Protein AF-A0A949HCM9-F1 (afdb_monomer)

Foldseek 3Di:
DDDDDDDDPPDDPVPDDPVRVVVVVVVVVVVVVVVVVVVVVVVVVVVVVVVVVVVVVVVVVVVVVVVVVVVVVVVVVVVVVPDDDDDDDDDDDDDDDDDDDDDDDDDDDDDDDDPPPPPPQDDVPDDDDPPDDHDDPDDDDFDDPDDDRDWQDDDDPDDDDDSDWFDDPDPPDDSDWFDFPDPDDPPRDRDWFDDPDPPDDRDWFDDPDPDDDDDRDDFDDDDPPDDRDWFDDDDPDDDDDSDWFDDPDDVDDSDWFDFPDPDDDTDSDWFDFPDPQDDDSDDDDDDDDDPDDDDADPPPDDPPQPSDDAQDKDWGWAADDPDDDDRTWIKIWHQHNVRDIDIDIHTHDDD

Structure (mmCIF, N/CA/C/O backbone):
data_AF-A0A949HCM9-F1
#
_entry.id   AF-A0A949HCM9-F1
#
loop_
_atom_site.group_PDB
_atom_site.id
_atom_site.type_symbol
_atom_site.label_atom_id
_atom_site.label_alt_id
_atom_site.label_comp_id
_atom_site.label_asym_id
_atom_site.label_entity_id
_atom_site.label_seq_id
_atom_site.pdbx_PDB_ins_code
_atom_site.Cartn_x
_atom_site.Cartn_y
_atom_site.Cartn_z
_atom_site.occupancy
_atom_site.B_iso_or_equiv
_atom_site.auth_seq_id
_atom_site.auth_comp_id
_atom_site.auth_asym_id
_atom_site.auth_atom_id
_atom_site.pdbx_PDB_model_num
ATOM 1 N N . MET A 1 1 ? 30.591 6.910 -74.075 1.00 36.47 1 MET A N 1
ATOM 2 C CA . MET A 1 1 ? 30.003 5.763 -74.793 1.00 36.47 1 MET A CA 1
ATOM 3 C C . MET A 1 1 ? 28.500 6.018 -74.871 1.00 36.47 1 MET A C 1
ATOM 5 O O . MET A 1 1 ? 27.778 5.535 -74.021 1.00 36.47 1 MET A O 1
ATOM 9 N N . THR A 1 2 ? 28.006 7.034 -75.590 1.00 43.59 2 THR A N 1
ATOM 10 C CA . THR A 1 2 ? 27.807 7.106 -77.058 1.00 43.59 2 THR A CA 1
ATOM 11 C C . THR A 1 2 ? 27.108 5.878 -77.643 1.00 43.59 2 THR A C 1
ATOM 13 O O . THR A 1 2 ? 27.757 5.052 -78.270 1.00 43.59 2 THR A O 1
ATOM 16 N N . ALA A 1 3 ? 25.789 5.787 -77.448 1.00 42.50 3 ALA A N 1
ATOM 17 C CA . ALA A 1 3 ? 24.849 5.144 -78.369 1.00 42.50 3 ALA A CA 1
ATOM 18 C C . ALA A 1 3 ? 23.406 5.568 -78.026 1.00 42.50 3 ALA A C 1
ATOM 20 O O . ALA A 1 3 ? 23.076 5.686 -76.851 1.00 42.50 3 ALA A O 1
ATOM 21 N N . ALA A 1 4 ? 22.581 5.751 -79.062 1.00 39.84 4 ALA A N 1
ATOM 22 C CA . ALA A 1 4 ? 21.140 6.044 -79.050 1.00 39.84 4 ALA A CA 1
ATOM 23 C C . ALA A 1 4 ? 20.693 7.505 -78.818 1.00 39.84 4 ALA A C 1
ATOM 25 O O . ALA A 1 4 ? 19.922 7.803 -77.916 1.00 39.84 4 ALA A O 1
ATOM 26 N N . PHE A 1 5 ? 21.101 8.408 -79.714 1.00 42.34 5 PHE A N 1
ATOM 27 C CA . PHE A 1 5 ? 20.282 9.567 -80.104 1.00 42.34 5 PHE A CA 1
ATOM 28 C C . PHE A 1 5 ? 20.424 9.776 -81.616 1.00 42.34 5 PHE A C 1
ATOM 30 O O . PHE A 1 5 ? 21.149 10.649 -82.081 1.00 42.34 5 PHE A O 1
ATOM 37 N N . THR A 1 6 ? 19.774 8.913 -82.393 1.00 47.22 6 THR A N 1
ATOM 38 C CA . THR A 1 6 ? 19.581 9.107 -83.835 1.00 47.22 6 THR A CA 1
ATOM 39 C C . THR A 1 6 ? 18.238 8.516 -84.235 1.00 47.22 6 THR A C 1
ATOM 41 O O . THR A 1 6 ? 18.182 7.389 -84.711 1.00 47.22 6 THR A O 1
ATOM 44 N N . GLU A 1 7 ? 17.170 9.289 -84.062 1.00 42.47 7 GLU A N 1
ATOM 45 C CA . GLU A 1 7 ? 16.035 9.250 -84.985 1.00 42.47 7 GLU A CA 1
ATOM 46 C C . GLU A 1 7 ? 15.587 10.687 -85.302 1.00 42.47 7 GLU A C 1
ATOM 48 O O . GLU A 1 7 ? 15.642 11.558 -84.428 1.00 42.47 7 GLU A O 1
ATOM 53 N N . PRO A 1 8 ? 15.228 10.978 -86.565 1.00 43.56 8 PRO A N 1
ATOM 54 C CA . PRO A 1 8 ? 15.017 12.336 -87.035 1.00 43.56 8 PRO A CA 1
ATOM 55 C C . PRO A 1 8 ? 13.598 12.813 -86.707 1.00 43.56 8 PRO A C 1
ATOM 57 O O . PRO A 1 8 ? 12.618 12.282 -87.228 1.00 43.56 8 PRO A O 1
ATOM 60 N N . CYS A 1 9 ? 13.476 13.893 -85.932 1.00 42.62 9 CYS A N 1
ATOM 61 C CA . CYS A 1 9 ? 12.254 14.698 -85.886 1.00 42.62 9 CYS A CA 1
ATOM 62 C C . CYS A 1 9 ? 12.024 15.350 -87.262 1.00 42.62 9 CYS A C 1
ATOM 64 O O . CYS A 1 9 ? 12.422 16.485 -87.501 1.00 42.62 9 CYS A O 1
ATOM 66 N N . SER A 1 10 ? 11.415 14.614 -88.190 1.00 49.22 10 SER A N 1
ATOM 67 C CA . SER A 1 10 ? 10.989 15.110 -89.508 1.00 49.22 10 SER A CA 1
ATOM 68 C C . SER A 1 10 ? 9.551 14.687 -89.844 1.00 49.22 10 SER A C 1
ATOM 70 O O . SER A 1 10 ? 9.198 14.482 -90.999 1.00 49.22 10 SER A O 1
ATOM 72 N N . GLY A 1 11 ? 8.700 14.586 -88.818 1.00 45.59 11 GLY A N 1
ATOM 73 C CA . GLY A 1 11 ? 7.244 14.493 -88.944 1.00 45.59 11 GLY A CA 1
ATOM 74 C C . GLY A 1 11 ? 6.598 15.771 -88.413 1.00 45.59 11 GLY A C 1
ATOM 75 O O . GLY A 1 11 ? 6.816 16.148 -87.267 1.00 45.59 11 GLY A O 1
ATOM 76 N N . SER A 1 12 ? 5.854 16.465 -89.271 1.00 46.69 12 SER A N 1
ATOM 77 C CA . SER A 1 12 ? 5.237 17.772 -89.026 1.00 46.69 12 SER A CA 1
ATOM 78 C C . SER A 1 12 ? 4.450 17.857 -87.705 1.00 46.69 12 SER A C 1
ATOM 80 O O . SER A 1 12 ? 3.451 17.163 -87.522 1.00 46.69 12 SER A O 1
ATOM 82 N N . ILE A 1 13 ? 4.839 18.792 -86.828 1.00 51.88 13 ILE A N 1
ATOM 83 C CA . ILE A 1 13 ? 4.109 19.169 -85.597 1.00 51.88 13 ILE A CA 1
ATOM 84 C C . ILE A 1 13 ? 2.680 19.670 -85.918 1.00 51.88 13 ILE A C 1
ATOM 86 O O . ILE A 1 13 ? 1.816 19.696 -85.048 1.00 51.88 13 ILE A O 1
ATOM 90 N N . ALA A 1 14 ? 2.387 20.007 -87.180 1.00 52.25 14 ALA A N 1
ATOM 91 C CA . ALA A 1 14 ? 1.110 20.580 -87.599 1.00 52.25 14 ALA A CA 1
ATOM 92 C C . ALA A 1 14 ? -0.074 19.587 -87.672 1.00 52.25 14 ALA A C 1
ATOM 94 O O . ALA A 1 14 ? -1.187 20.022 -87.950 1.00 52.25 14 ALA A O 1
ATOM 95 N N . ALA A 1 15 ? 0.129 18.282 -87.436 1.00 53.38 15 ALA A N 1
ATOM 96 C CA . ALA A 1 15 ? -0.929 17.262 -87.538 1.00 53.38 15 ALA A CA 1
ATOM 97 C C . ALA A 1 15 ? -1.230 16.501 -86.229 1.00 53.38 15 ALA A C 1
ATOM 99 O O . ALA A 1 15 ? -2.063 15.594 -86.226 1.00 53.38 15 ALA A O 1
ATOM 100 N N . MET A 1 16 ? -0.573 16.837 -85.113 1.00 59.34 16 MET A N 1
ATOM 101 C CA . MET A 1 16 ? -0.815 16.170 -83.829 1.00 59.34 16 MET A CA 1
ATOM 102 C C . MET A 1 16 ? -1.965 16.838 -83.072 1.00 59.34 16 MET A C 1
ATOM 104 O O . MET A 1 16 ? -2.004 18.060 -82.938 1.00 59.34 16 MET A O 1
ATOM 108 N N . SER A 1 17 ? -2.902 16.041 -82.549 1.00 73.00 17 SER A N 1
ATOM 109 C CA . SER A 1 17 ? -3.936 16.557 -81.650 1.00 73.00 17 SER A CA 1
ATOM 110 C C . SER A 1 17 ? -3.297 17.100 -80.367 1.00 73.00 17 SER A C 1
ATOM 112 O O . SER A 1 17 ? -2.261 16.606 -79.914 1.00 73.00 17 SER A O 1
ATOM 114 N N . VAL A 1 18 ? -3.925 18.111 -79.760 1.00 72.44 18 VAL A N 1
ATOM 115 C CA . VAL A 1 18 ? -3.470 18.710 -78.489 1.00 72.44 18 VAL A CA 1
ATOM 116 C C . VAL A 1 18 ? -3.258 17.636 -77.411 1.00 72.44 18 VAL A C 1
ATOM 118 O O . VAL A 1 18 ? -2.295 17.706 -76.652 1.00 72.44 18 VAL A O 1
ATOM 121 N N . GLU A 1 19 ? -4.086 16.591 -77.419 1.00 72.44 19 GLU A N 1
ATOM 122 C CA . GLU A 1 19 ? -3.984 15.444 -76.512 1.00 72.44 19 GLU A CA 1
ATOM 123 C C . GLU A 1 19 ? -2.691 14.630 -76.717 1.00 72.44 19 GLU A C 1
ATOM 125 O O . GLU A 1 19 ? -2.021 14.258 -75.755 1.00 72.44 19 GLU A O 1
ATOM 130 N N . ALA A 1 20 ? -2.280 14.399 -77.970 1.00 71.88 20 ALA A N 1
ATOM 131 C CA . ALA A 1 20 ? -1.052 13.665 -78.285 1.00 71.88 20 ALA A CA 1
ATOM 132 C C . ALA A 1 20 ? 0.216 14.463 -77.930 1.00 71.88 20 ALA A C 1
ATOM 134 O O . ALA A 1 20 ? 1.231 13.884 -77.531 1.00 71.88 20 ALA A O 1
ATOM 135 N N . LEU A 1 21 ? 0.158 15.793 -78.049 1.00 75.69 21 LEU A N 1
ATOM 136 C CA . LEU A 1 21 ? 1.211 16.696 -77.576 1.00 75.69 21 LEU A CA 1
ATOM 137 C C . LEU A 1 21 ? 1.299 16.695 -76.045 1.00 75.69 21 LEU A C 1
ATOM 139 O O . LEU A 1 21 ? 2.397 16.627 -75.493 1.00 75.69 21 LEU A O 1
ATOM 143 N N . TRP A 1 22 ? 0.157 16.705 -75.356 1.00 78.44 22 TRP A N 1
ATOM 144 C CA . TRP A 1 22 ? 0.109 16.658 -73.897 1.00 78.44 22 TRP A CA 1
ATOM 145 C C . TRP A 1 22 ? 0.701 15.357 -73.333 1.00 78.44 22 TRP A C 1
ATOM 147 O O . TRP A 1 22 ? 1.518 15.405 -72.411 1.00 78.44 22 TRP A O 1
ATOM 157 N N . GLN A 1 23 ? 0.404 14.202 -73.939 1.00 78.00 23 GLN A N 1
ATOM 158 C CA . GLN A 1 23 ? 1.006 12.924 -73.530 1.00 78.00 23 GLN A CA 1
ATOM 159 C C . GLN A 1 23 ? 2.529 12.869 -73.739 1.00 78.00 23 GLN A C 1
ATOM 161 O O . GLN A 1 23 ? 3.252 12.315 -72.903 1.00 78.00 23 GLN A O 1
ATOM 166 N N . HIS A 1 24 ? 3.048 13.482 -74.806 1.00 77.38 24 HIS A N 1
ATOM 167 C CA . HIS A 1 24 ? 4.497 13.592 -75.010 1.00 77.38 24 HIS A CA 1
ATOM 168 C C . HIS A 1 24 ? 5.167 14.463 -73.943 1.00 77.38 24 HIS A C 1
ATOM 170 O O . HIS A 1 24 ? 6.213 14.084 -73.418 1.00 77.38 24 HIS A O 1
ATOM 176 N N . VAL A 1 25 ? 4.555 15.592 -73.569 1.00 80.12 25 VAL A N 1
ATOM 177 C CA . VAL A 1 25 ? 5.073 16.459 -72.495 1.00 80.12 25 VAL A CA 1
ATOM 178 C C . VAL A 1 25 ? 5.092 15.725 -71.154 1.00 80.12 25 VAL A C 1
ATOM 180 O O . VAL A 1 25 ? 6.076 15.817 -70.421 1.00 80.12 25 VAL A O 1
ATOM 183 N N . GLN A 1 26 ? 4.054 14.944 -70.845 1.00 80.69 26 GLN A N 1
ATOM 184 C CA . GLN A 1 26 ? 4.010 14.140 -69.620 1.00 80.69 26 GLN A CA 1
ATOM 185 C C . GLN A 1 26 ? 5.094 13.058 -69.592 1.00 80.69 26 GLN A C 1
ATOM 187 O O . GLN A 1 26 ? 5.743 12.858 -68.564 1.00 80.69 26 GLN A O 1
ATOM 192 N N . THR A 1 27 ? 5.339 12.403 -70.728 1.00 81.69 27 THR A N 1
ATOM 193 C CA . THR A 1 27 ? 6.382 11.376 -70.847 1.00 81.69 27 THR A CA 1
ATOM 194 C C . THR A 1 27 ? 7.773 11.995 -70.694 1.00 81.69 27 THR A C 1
ATOM 196 O O . THR A 1 27 ? 8.604 11.472 -69.951 1.00 81.69 27 THR A O 1
ATOM 199 N N . LEU A 1 28 ? 8.005 13.161 -71.306 1.00 82.00 28 LEU A N 1
ATOM 200 C CA . LEU A 1 28 ? 9.253 13.907 -71.157 1.00 82.00 28 LEU A CA 1
ATOM 201 C C . LEU A 1 28 ? 9.480 14.343 -69.697 1.00 82.00 28 LEU A C 1
ATOM 203 O O . LEU A 1 28 ? 10.575 14.169 -69.159 1.00 82.00 28 LEU A O 1
ATOM 207 N N . ALA A 1 29 ? 8.439 14.837 -69.021 1.00 80.31 29 ALA A N 1
ATOM 208 C CA . ALA A 1 29 ? 8.506 15.213 -67.609 1.00 80.31 29 ALA A CA 1
ATOM 209 C C . ALA A 1 29 ? 8.856 14.018 -66.704 1.00 80.31 29 ALA A C 1
ATOM 211 O O . ALA A 1 29 ? 9.701 14.148 -65.815 1.00 80.31 29 ALA A O 1
ATOM 212 N N . ALA A 1 30 ? 8.278 12.841 -66.968 1.00 78.06 30 ALA A N 1
ATOM 213 C CA . ALA A 1 30 ? 8.598 11.614 -66.242 1.00 78.06 30 ALA A CA 1
ATOM 214 C C . ALA A 1 30 ? 10.059 11.179 -66.458 1.00 78.06 30 ALA A C 1
ATOM 216 O O . ALA A 1 30 ? 10.749 10.844 -65.493 1.00 78.06 30 ALA A O 1
ATOM 217 N N . THR A 1 31 ? 10.572 11.259 -67.693 1.00 80.62 31 THR A N 1
ATOM 218 C CA . THR A 1 31 ? 11.986 10.954 -67.975 1.00 80.62 31 THR A CA 1
ATOM 219 C C . THR A 1 31 ? 12.952 11.934 -67.304 1.00 80.62 31 THR A C 1
ATOM 221 O O . THR A 1 31 ? 13.978 11.512 -66.771 1.00 80.62 31 THR A O 1
ATOM 224 N N . CYS A 1 32 ? 12.611 13.225 -67.237 1.00 76.06 32 CYS A N 1
ATOM 225 C CA . CYS A 1 32 ? 13.413 14.220 -66.520 1.00 76.06 32 CYS A CA 1
ATOM 226 C C . CYS A 1 32 ? 13.437 13.962 -65.005 1.00 76.06 32 CYS A C 1
ATOM 228 O O . CYS A 1 32 ? 14.485 14.109 -64.373 1.00 76.06 32 CYS A O 1
ATOM 230 N N . ALA A 1 33 ? 12.310 13.549 -64.417 1.00 78.19 33 ALA A N 1
ATOM 231 C CA . ALA A 1 33 ? 12.238 13.198 -63.001 1.00 78.19 33 ALA A CA 1
ATOM 232 C C . ALA A 1 33 ? 13.092 11.960 -62.671 1.00 78.19 33 ALA A C 1
ATOM 234 O O . ALA A 1 33 ? 13.834 11.975 -61.687 1.00 78.19 33 ALA A O 1
ATOM 235 N N . ALA A 1 34 ? 13.050 10.928 -63.522 1.00 77.25 34 ALA A N 1
ATOM 236 C CA . ALA A 1 34 ? 13.890 9.739 -63.381 1.00 77.25 34 ALA A CA 1
ATOM 237 C C . ALA A 1 34 ? 15.388 10.087 -63.454 1.00 77.25 34 ALA A C 1
ATOM 239 O O . ALA A 1 34 ? 16.162 9.691 -62.585 1.00 77.25 34 ALA A O 1
ATOM 240 N N . TRP A 1 35 ? 15.787 10.927 -64.414 1.00 82.88 35 TRP A N 1
ATOM 241 C CA . TRP A 1 35 ? 17.174 11.383 -64.533 1.00 82.88 35 TRP A CA 1
ATOM 242 C C . TRP A 1 35 ? 17.655 12.178 -63.307 1.00 82.88 35 TRP A C 1
ATOM 244 O O . TRP A 1 35 ? 18.798 12.033 -62.868 1.00 82.88 35 TRP A O 1
ATOM 254 N N . HIS A 1 36 ? 16.789 13.006 -62.713 1.00 78.19 36 HIS A N 1
ATOM 255 C CA . HIS A 1 36 ? 17.116 13.716 -61.476 1.00 78.19 36 HIS A CA 1
ATOM 256 C C . HIS A 1 36 ? 17.305 12.771 -60.282 1.00 78.19 36 HIS A C 1
ATOM 258 O O . HIS A 1 36 ? 18.224 12.994 -59.488 1.00 78.19 36 HIS A O 1
ATOM 264 N N . ALA A 1 37 ? 16.491 11.719 -60.174 1.00 78.88 37 ALA A N 1
ATOM 265 C CA . ALA A 1 37 ? 16.638 10.696 -59.140 1.00 78.88 37 ALA A CA 1
ATOM 266 C C . ALA A 1 37 ? 17.956 9.916 -59.298 1.00 78.88 37 ALA A C 1
ATOM 268 O O . ALA A 1 37 ? 18.707 9.779 -58.329 1.00 78.88 37 ALA A O 1
ATOM 269 N N . ASP A 1 38 ? 18.305 9.514 -60.524 1.00 78.81 38 ASP A N 1
ATOM 270 C CA . ASP A 1 38 ? 19.578 8.843 -60.819 1.00 78.81 38 ASP A CA 1
ATOM 271 C C . ASP A 1 38 ? 20.781 9.730 -60.477 1.00 78.81 38 ASP A C 1
ATOM 273 O O . ASP A 1 38 ? 21.772 9.278 -59.896 1.00 78.81 38 ASP A O 1
ATOM 277 N N . ARG A 1 39 ? 20.691 11.035 -60.763 1.00 83.19 39 ARG A N 1
ATOM 278 C CA . ARG A 1 39 ? 21.744 11.995 -60.415 1.00 83.19 39 ARG A CA 1
ATOM 279 C C . ARG A 1 39 ? 21.915 12.155 -58.902 1.00 83.19 39 ARG A C 1
ATOM 281 O O . ARG A 1 39 ? 23.046 12.296 -58.437 1.00 83.19 39 ARG A O 1
ATOM 288 N N . GLN A 1 40 ? 20.826 12.134 -58.133 1.00 81.06 40 GLN A N 1
ATOM 289 C CA . GLN A 1 40 ? 20.889 12.150 -56.668 1.00 81.06 40 GLN A CA 1
ATOM 290 C C . GLN A 1 40 ? 21.509 10.858 -56.127 1.00 81.06 40 GLN A C 1
ATOM 292 O O . GLN A 1 40 ? 22.384 10.925 -55.267 1.00 81.06 40 GLN A O 1
ATOM 297 N N . HIS A 1 41 ? 21.143 9.704 -56.688 1.00 81.19 41 HIS A N 1
ATOM 298 C CA . HIS A 1 41 ? 21.721 8.417 -56.307 1.00 81.19 41 HIS A CA 1
ATOM 299 C C . HIS A 1 41 ? 23.239 8.365 -56.558 1.00 81.19 41 HIS A C 1
ATOM 301 O O . HIS A 1 41 ? 24.004 7.961 -55.682 1.00 81.19 41 HIS A O 1
ATOM 307 N N . LEU A 1 42 ? 23.700 8.873 -57.707 1.00 78.12 42 LEU A N 1
ATOM 308 C CA . LEU A 1 42 ? 25.130 9.006 -58.009 1.00 78.12 42 LEU A CA 1
ATOM 309 C C . LEU A 1 42 ? 25.853 9.957 -57.043 1.00 78.12 42 LEU A C 1
ATOM 311 O O . LEU A 1 42 ? 26.990 9.681 -56.651 1.00 78.12 42 LEU A O 1
ATOM 315 N N . ALA A 1 43 ? 25.218 11.058 -56.628 1.00 79.81 43 ALA A N 1
ATOM 316 C CA . ALA A 1 43 ? 25.791 11.969 -55.637 1.00 79.81 43 ALA A CA 1
ATOM 317 C C . ALA A 1 43 ? 25.969 11.282 -54.271 1.00 79.81 43 ALA A C 1
ATOM 319 O O . ALA A 1 43 ? 27.025 11.422 -53.651 1.00 79.81 43 ALA A O 1
ATOM 320 N N . THR A 1 44 ? 24.990 10.478 -53.846 1.00 84.00 44 THR A N 1
ATOM 321 C CA . THR A 1 44 ? 25.063 9.679 -52.614 1.00 84.00 44 THR A CA 1
ATOM 322 C C . THR A 1 44 ? 26.188 8.647 -52.673 1.00 84.00 44 THR A C 1
ATOM 324 O O . THR A 1 44 ? 27.043 8.633 -51.790 1.00 84.00 44 THR A O 1
ATOM 327 N N . LEU A 1 45 ? 26.275 7.862 -53.753 1.00 79.00 45 LEU A N 1
ATOM 328 C CA . LEU A 1 45 ? 27.351 6.878 -53.942 1.00 79.00 45 LEU A CA 1
ATOM 329 C C . LEU A 1 45 ? 28.743 7.527 -53.958 1.00 79.00 45 LEU A C 1
ATOM 331 O O . LEU A 1 45 ? 29.713 6.965 -53.446 1.00 79.00 45 LEU A O 1
ATOM 335 N N . THR A 1 46 ? 28.853 8.734 -54.518 1.00 83.25 46 THR A N 1
ATOM 336 C CA . THR A 1 46 ? 30.117 9.483 -54.538 1.00 83.25 46 THR A CA 1
ATOM 337 C C . THR A 1 46 ? 30.523 9.938 -53.132 1.00 83.25 46 THR A C 1
ATOM 339 O O . THR A 1 46 ? 31.705 9.866 -52.786 1.00 83.25 46 THR A O 1
ATOM 342 N N . ALA A 1 47 ? 29.562 10.352 -52.299 1.00 82.00 47 ALA A N 1
ATOM 343 C CA . ALA A 1 47 ? 29.800 10.706 -50.900 1.00 82.00 47 ALA A CA 1
ATOM 344 C C . ALA A 1 47 ? 30.200 9.482 -50.054 1.00 82.00 47 ALA A C 1
ATOM 346 O O . ALA A 1 47 ? 31.152 9.561 -49.278 1.00 82.00 47 ALA A O 1
ATOM 347 N N . GLU A 1 48 ? 29.551 8.333 -50.261 1.00 84.69 48 GLU A N 1
ATOM 348 C CA . GLU A 1 48 ? 29.916 7.063 -49.615 1.00 84.69 48 GLU A CA 1
ATOM 349 C C . GLU A 1 48 ? 31.334 6.614 -50.001 1.00 84.69 48 GLU A C 1
ATOM 351 O O . GLU A 1 48 ? 32.144 6.265 -49.140 1.00 84.69 48 GLU A O 1
ATOM 356 N N . CYS A 1 49 ? 31.693 6.714 -51.286 1.00 76.75 49 CYS A N 1
ATOM 357 C CA . CYS A 1 49 ? 33.053 6.437 -51.752 1.00 76.75 49 CYS A CA 1
ATOM 358 C C . CYS A 1 49 ? 34.095 7.386 -51.134 1.00 76.75 49 CYS A C 1
ATOM 360 O O . CYS A 1 49 ? 35.231 6.974 -50.884 1.00 76.75 49 CYS A O 1
ATOM 362 N N . ALA A 1 50 ? 33.744 8.654 -50.890 1.00 80.38 50 ALA A N 1
ATOM 363 C CA . ALA A 1 50 ? 34.626 9.605 -50.215 1.00 80.38 50 ALA A CA 1
ATOM 364 C C . ALA A 1 50 ? 34.827 9.246 -48.732 1.00 80.38 50 ALA A C 1
ATOM 366 O O . ALA A 1 50 ? 35.961 9.288 -48.251 1.00 80.38 50 ALA A O 1
ATOM 367 N N . ALA A 1 51 ? 33.766 8.823 -48.039 1.00 81.25 51 ALA A N 1
ATOM 368 C CA . ALA A 1 51 ? 33.837 8.367 -46.651 1.00 81.25 51 ALA A CA 1
ATOM 369 C C . ALA A 1 51 ? 34.721 7.115 -46.502 1.00 81.25 51 ALA A C 1
ATOM 371 O O . ALA A 1 51 ? 35.645 7.108 -45.689 1.00 81.25 51 ALA A O 1
ATOM 372 N N . LEU A 1 52 ? 34.538 6.108 -47.365 1.00 82.19 52 LEU A N 1
ATOM 373 C CA . LEU A 1 52 ? 35.368 4.894 -47.374 1.00 82.19 52 LEU A CA 1
ATOM 374 C C . LEU A 1 52 ? 36.856 5.191 -47.629 1.00 82.19 52 LEU A C 1
ATOM 376 O O . LEU A 1 52 ? 37.737 4.555 -47.051 1.00 82.19 52 LEU A O 1
ATOM 380 N N . ARG A 1 53 ? 37.170 6.182 -48.473 1.00 85.62 53 ARG A N 1
ATOM 381 C CA . ARG A 1 53 ? 38.560 6.622 -48.699 1.00 85.62 53 ARG A CA 1
ATOM 382 C C . ARG A 1 53 ? 39.167 7.299 -47.469 1.00 85.62 53 ARG A C 1
ATOM 384 O O . ARG A 1 53 ? 40.360 7.114 -47.214 1.00 85.62 53 ARG A O 1
ATOM 391 N N . ALA A 1 54 ? 38.376 8.060 -46.712 1.00 83.88 54 ALA A N 1
ATOM 392 C CA . ALA A 1 54 ? 38.825 8.661 -45.458 1.00 83.88 54 ALA A CA 1
ATOM 393 C C . ALA A 1 54 ? 39.133 7.578 -44.410 1.00 83.88 54 ALA A C 1
ATOM 395 O O . ALA A 1 54 ? 40.216 7.589 -43.826 1.00 83.88 54 ALA A O 1
ATOM 396 N N . GLU A 1 55 ? 38.255 6.581 -44.262 1.00 87.00 55 GLU A N 1
ATOM 397 C CA . GLU A 1 55 ? 38.486 5.432 -43.375 1.00 87.00 55 GLU A CA 1
ATOM 398 C C . GLU A 1 55 ? 39.735 4.631 -43.772 1.00 87.00 55 GLU A C 1
ATOM 400 O O . GLU A 1 55 ? 40.564 4.304 -42.923 1.00 87.00 55 GLU A O 1
ATOM 405 N N . LEU A 1 56 ? 39.948 4.377 -45.069 1.00 86.38 56 LEU A N 1
ATOM 406 C CA . LEU A 1 56 ? 41.151 3.686 -45.545 1.00 86.38 56 LEU A CA 1
ATOM 407 C C . LEU A 1 56 ? 42.438 4.471 -45.239 1.00 86.38 56 LEU A C 1
ATOM 409 O O . LEU A 1 56 ? 43.476 3.876 -44.940 1.00 86.38 56 LEU A O 1
ATOM 413 N N . THR A 1 57 ? 42.385 5.803 -45.309 1.00 88.44 57 THR A N 1
ATOM 414 C CA . THR A 1 57 ? 43.523 6.673 -44.971 1.00 88.44 57 THR A CA 1
ATOM 415 C C . THR A 1 57 ? 43.856 6.579 -43.482 1.00 88.44 57 THR A C 1
ATOM 417 O O . THR A 1 57 ? 45.026 6.480 -43.110 1.00 88.44 57 THR A O 1
ATOM 420 N N . GLU A 1 58 ? 42.831 6.513 -42.638 1.00 86.06 58 GLU A N 1
ATOM 421 C CA . GLU A 1 58 ? 42.970 6.368 -41.192 1.00 86.06 58 GLU A CA 1
ATOM 422 C C . GLU A 1 58 ? 43.520 4.991 -40.786 1.00 86.06 58 GLU A C 1
ATOM 424 O O . GLU A 1 58 ? 44.426 4.886 -39.956 1.00 86.06 58 GLU A O 1
ATOM 429 N N . VAL A 1 59 ? 43.053 3.917 -41.428 1.00 84.56 59 VAL A N 1
ATOM 430 C CA . VAL A 1 59 ? 43.606 2.567 -41.233 1.00 84.56 59 VAL A CA 1
ATOM 431 C C . VAL A 1 59 ? 45.084 2.520 -41.629 1.00 84.56 59 VAL A C 1
ATOM 433 O O . VAL A 1 59 ? 45.908 1.971 -40.896 1.00 84.56 59 VAL A O 1
ATOM 436 N N . ARG A 1 60 ? 45.459 3.150 -42.750 1.00 87.56 60 ARG A N 1
ATOM 437 C CA . ARG A 1 60 ? 46.866 3.245 -43.176 1.00 87.56 60 ARG A CA 1
ATOM 438 C C . ARG A 1 60 ? 47.731 4.001 -42.167 1.00 87.56 60 ARG A C 1
ATOM 440 O O . ARG A 1 60 ? 48.866 3.592 -41.926 1.00 87.56 60 ARG A O 1
ATOM 447 N N . ARG A 1 61 ? 47.200 5.057 -41.542 1.00 89.38 61 ARG A N 1
ATOM 448 C CA . ARG A 1 61 ? 47.886 5.808 -40.479 1.00 89.38 61 ARG A CA 1
ATOM 449 C C . ARG A 1 61 ? 48.178 4.923 -39.264 1.00 89.38 61 ARG A C 1
ATOM 451 O O . ARG A 1 61 ? 49.293 4.960 -38.746 1.00 89.38 61 ARG A O 1
ATOM 458 N N . HIS A 1 62 ? 47.222 4.091 -38.849 1.00 84.69 62 HIS A N 1
ATOM 459 C CA . HIS A 1 62 ? 47.422 3.142 -37.750 1.00 84.69 62 HIS A CA 1
ATOM 460 C C . HIS A 1 62 ? 48.473 2.075 -38.069 1.00 84.69 62 HIS A C 1
ATOM 462 O O . HIS A 1 62 ? 49.336 1.809 -37.235 1.00 84.69 62 HIS A O 1
ATOM 468 N N . ILE A 1 63 ? 48.459 1.510 -39.281 1.00 85.38 63 ILE A N 1
ATOM 469 C CA . ILE A 1 63 ? 49.471 0.528 -39.703 1.00 85.38 63 ILE A CA 1
ATOM 470 C C . ILE A 1 63 ? 50.875 1.147 -39.651 1.00 85.38 63 ILE A C 1
ATOM 472 O O . ILE A 1 63 ? 51.782 0.559 -39.065 1.00 85.38 63 ILE A O 1
ATOM 476 N N . ALA A 1 64 ? 51.049 2.363 -40.179 1.00 85.06 64 ALA A N 1
ATOM 477 C CA . ALA A 1 64 ? 52.338 3.053 -40.155 1.00 85.06 64 ALA A CA 1
ATOM 478 C C . ALA A 1 64 ? 52.840 3.339 -38.725 1.00 85.06 64 ALA A C 1
ATOM 480 O O . ALA A 1 64 ? 54.041 3.233 -38.462 1.00 85.06 64 ALA A O 1
ATOM 481 N N . ALA A 1 65 ? 51.933 3.669 -37.797 1.00 84.62 65 ALA A N 1
ATOM 482 C CA . ALA A 1 65 ? 52.265 3.870 -36.387 1.00 84.62 65 ALA A CA 1
ATOM 483 C C . ALA A 1 65 ? 52.752 2.568 -35.724 1.00 84.62 65 ALA A C 1
ATOM 485 O O . ALA A 1 65 ? 53.808 2.563 -35.092 1.00 84.62 65 ALA A O 1
ATOM 486 N N . ILE A 1 66 ? 52.046 1.455 -35.951 1.00 83.25 66 ILE A N 1
ATOM 487 C CA . ILE A 1 66 ? 52.420 0.128 -35.435 1.00 83.25 66 ILE A CA 1
ATOM 488 C C . ILE A 1 66 ? 53.772 -0.320 -36.004 1.00 83.25 66 ILE A C 1
ATOM 490 O O . ILE A 1 66 ? 54.615 -0.864 -35.291 1.00 83.25 66 ILE A O 1
ATOM 494 N N . GLU A 1 67 ? 54.026 -0.083 -37.291 1.00 88.62 67 GLU A N 1
ATOM 495 C CA . GLU A 1 67 ? 55.321 -0.395 -37.898 1.00 88.62 67 GLU A CA 1
ATOM 496 C C . GLU A 1 67 ? 56.465 0.444 -37.315 1.00 88.62 67 GLU A C 1
ATOM 498 O O . GLU A 1 67 ? 57.572 -0.071 -37.139 1.00 88.62 67 GLU A O 1
ATOM 503 N N . ALA A 1 68 ? 56.224 1.720 -36.996 1.00 83.50 68 ALA A N 1
ATOM 504 C CA . ALA A 1 68 ? 57.213 2.581 -36.351 1.00 83.50 68 ALA A CA 1
ATOM 505 C C . ALA A 1 68 ? 57.536 2.114 -34.924 1.00 83.50 68 ALA A C 1
ATOM 507 O O . ALA A 1 68 ? 58.712 2.026 -34.566 1.00 83.50 68 ALA A O 1
ATOM 508 N N . GLU A 1 69 ? 56.514 1.745 -34.151 1.00 86.00 69 GLU A N 1
ATOM 509 C CA . GLU A 1 69 ? 56.672 1.182 -32.808 1.00 86.00 69 GLU A CA 1
ATOM 510 C C . GLU A 1 69 ? 57.449 -0.144 -32.848 1.00 86.00 69 GLU A C 1
ATOM 512 O O . GLU A 1 69 ? 58.433 -0.322 -32.128 1.00 86.00 69 GLU A O 1
ATOM 517 N N . ASN A 1 70 ? 57.113 -1.033 -33.787 1.00 76.75 70 ASN A N 1
ATOM 518 C CA . ASN A 1 70 ? 57.840 -2.286 -33.996 1.00 76.75 70 ASN A CA 1
ATOM 519 C C . ASN A 1 70 ? 59.309 -2.067 -34.391 1.00 76.75 70 ASN A C 1
ATOM 521 O O . ASN A 1 70 ? 60.183 -2.819 -33.954 1.00 76.75 70 ASN A O 1
ATOM 525 N N . ARG A 1 71 ? 59.619 -1.047 -35.205 1.00 81.94 71 ARG A N 1
ATOM 526 C CA . ARG A 1 71 ? 61.013 -0.681 -35.516 1.00 81.94 71 ARG A CA 1
ATOM 527 C C . ARG A 1 71 ? 61.751 -0.183 -34.273 1.00 81.94 71 ARG A C 1
ATOM 529 O O . ARG A 1 71 ? 62.877 -0.618 -34.042 1.00 81.94 71 ARG A O 1
ATOM 536 N N . ALA A 1 72 ? 61.123 0.663 -33.455 1.00 79.06 72 ALA A N 1
ATOM 537 C CA . ALA A 1 72 ? 61.716 1.161 -32.213 1.00 79.06 72 ALA A CA 1
ATOM 538 C C . ALA A 1 72 ? 62.036 0.018 -31.234 1.00 79.06 72 ALA A C 1
ATOM 540 O O . ALA A 1 72 ? 63.150 -0.054 -30.713 1.00 79.06 72 ALA A O 1
ATOM 541 N N . LEU A 1 73 ? 61.111 -0.933 -31.067 1.00 77.00 73 LEU A N 1
ATOM 542 C CA . LEU A 1 73 ? 61.322 -2.132 -30.249 1.00 77.00 73 LEU A CA 1
ATOM 543 C C . LEU A 1 73 ? 62.475 -3.001 -30.775 1.00 77.00 73 LEU A C 1
ATOM 545 O O . LEU A 1 73 ? 63.297 -3.484 -29.995 1.00 77.00 73 LEU A O 1
ATOM 549 N N . ARG A 1 74 ? 62.597 -3.160 -32.099 1.00 76.75 74 ARG A N 1
ATOM 550 C CA . ARG A 1 74 ? 63.716 -3.897 -32.713 1.00 76.75 74 ARG A CA 1
ATOM 551 C C . ARG A 1 74 ? 65.062 -3.213 -32.465 1.00 76.75 74 ARG A C 1
ATOM 553 O O . ARG A 1 74 ? 66.018 -3.899 -32.108 1.00 76.75 74 ARG A O 1
ATOM 560 N N . HIS A 1 75 ? 65.145 -1.888 -32.578 1.00 74.56 75 HIS A N 1
ATOM 561 C CA . HIS A 1 75 ? 66.376 -1.151 -32.268 1.00 74.56 75 HIS A CA 1
ATOM 562 C C . HIS A 1 75 ? 66.747 -1.225 -30.780 1.00 74.56 75 HIS A C 1
ATOM 564 O O . HIS A 1 75 ? 67.920 -1.420 -30.464 1.00 74.56 75 HIS A O 1
ATOM 570 N N . ALA A 1 76 ? 65.766 -1.169 -29.873 1.00 68.50 76 ALA A N 1
ATOM 571 C CA . ALA A 1 76 ? 65.995 -1.378 -28.443 1.00 68.50 76 ALA A CA 1
ATOM 572 C C . ALA A 1 76 ? 66.535 -2.791 -28.145 1.00 68.50 76 ALA A C 1
ATOM 574 O O . ALA A 1 76 ? 67.463 -2.944 -27.352 1.00 68.50 76 ALA A O 1
ATOM 575 N N . SER A 1 77 ? 66.023 -3.820 -28.833 1.00 67.06 77 SER A N 1
ATOM 576 C CA . SER A 1 77 ? 66.520 -5.196 -28.685 1.00 67.06 77 SER A CA 1
ATOM 577 C C . SER A 1 77 ? 67.940 -5.396 -29.235 1.00 67.06 77 SER A C 1
ATOM 579 O O . SER A 1 77 ? 68.709 -6.171 -28.675 1.00 67.06 77 SER A O 1
ATOM 581 N N . ALA A 1 78 ? 68.317 -4.659 -30.287 1.00 60.03 78 ALA A N 1
ATOM 582 C CA . ALA A 1 78 ? 69.663 -4.701 -30.856 1.00 60.03 78 ALA A CA 1
ATOM 583 C C . ALA A 1 78 ? 70.693 -3.967 -29.975 1.00 60.03 78 ALA A C 1
ATOM 585 O O . ALA A 1 78 ? 71.823 -4.430 -29.844 1.00 60.03 78 ALA A O 1
ATOM 586 N N . ALA A 1 79 ? 70.301 -2.864 -29.327 1.00 56.12 79 ALA A N 1
ATOM 587 C CA . ALA A 1 79 ? 71.164 -2.128 -28.399 1.00 56.12 79 ALA A CA 1
ATOM 588 C C . ALA A 1 79 ? 71.454 -2.910 -27.102 1.00 56.12 79 ALA A C 1
ATOM 590 O O . ALA A 1 79 ? 72.533 -2.776 -26.533 1.00 56.12 79 ALA A O 1
ATOM 591 N N . GLY A 1 80 ? 70.531 -3.773 -26.661 1.00 50.47 80 GLY A N 1
ATOM 592 C CA . GLY A 1 80 ? 70.725 -4.649 -25.497 1.00 50.47 80 GLY A CA 1
ATOM 593 C C . GLY A 1 80 ? 71.677 -5.835 -25.718 1.00 50.47 80 GLY A C 1
ATOM 594 O O . GLY A 1 80 ? 72.033 -6.503 -24.753 1.00 50.47 80 GLY A O 1
ATOM 595 N N . ALA A 1 81 ? 72.098 -6.108 -26.959 1.00 47.69 81 ALA A N 1
ATOM 596 C CA . ALA A 1 81 ? 72.977 -7.233 -27.298 1.00 47.69 81 ALA A CA 1
A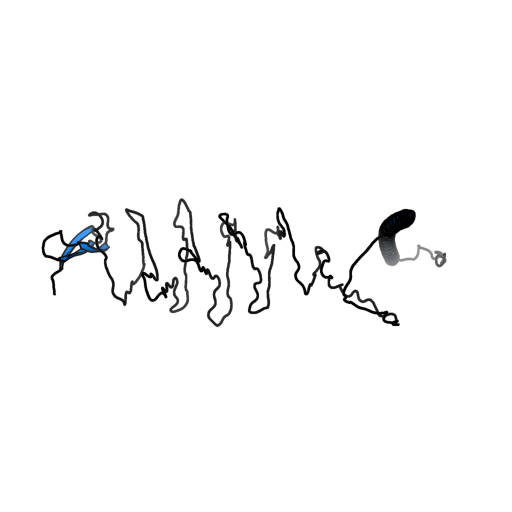TOM 597 C C . ALA A 1 81 ? 74.478 -6.868 -27.352 1.00 47.69 81 ALA A C 1
ATOM 599 O O . ALA A 1 81 ? 75.308 -7.744 -27.592 1.00 47.69 81 ALA A O 1
ATOM 600 N N . ALA A 1 82 ? 74.844 -5.601 -27.127 1.00 41.91 82 ALA A N 1
ATOM 601 C CA . ALA A 1 82 ? 76.219 -5.110 -27.227 1.00 41.91 82 ALA A CA 1
ATOM 602 C C . ALA A 1 82 ? 76.790 -4.667 -25.864 1.00 41.91 82 ALA A C 1
ATOM 604 O O . ALA A 1 82 ? 77.113 -3.500 -25.661 1.00 41.91 82 ALA A O 1
ATOM 605 N N . THR A 1 83 ? 76.967 -5.614 -24.940 1.00 35.72 83 THR A N 1
ATOM 606 C CA . THR A 1 83 ? 77.813 -5.432 -23.744 1.00 35.72 83 THR A CA 1
ATOM 607 C C . THR A 1 83 ? 78.541 -6.749 -23.435 1.00 35.72 83 THR A C 1
ATOM 609 O O . THR A 1 83 ? 77.876 -7.777 -23.304 1.00 35.72 83 THR A O 1
ATOM 612 N N . PRO A 1 84 ? 79.888 -6.784 -23.351 1.00 38.94 84 PRO A N 1
ATOM 613 C CA . PRO A 1 84 ? 80.625 -8.027 -23.149 1.00 38.94 84 PRO A CA 1
ATOM 614 C C . PRO A 1 84 ? 80.675 -8.433 -21.669 1.00 38.94 84 PRO A C 1
ATOM 616 O O . PRO A 1 84 ? 80.704 -7.602 -20.763 1.00 38.94 84 PRO A O 1
ATOM 619 N N . ALA A 1 85 ? 80.691 -9.747 -21.450 1.00 31.44 85 ALA A N 1
ATOM 620 C CA . ALA A 1 85 ? 80.692 -10.409 -20.154 1.00 31.44 85 ALA A CA 1
ATOM 621 C C . ALA A 1 85 ? 82.037 -10.303 -19.409 1.00 31.44 85 ALA A C 1
ATOM 623 O O . ALA A 1 85 ? 83.096 -10.501 -20.002 1.00 31.44 85 ALA A O 1
ATOM 624 N N . ALA A 1 86 ? 81.978 -10.134 -18.083 1.00 29.50 86 ALA A N 1
ATOM 625 C CA . ALA A 1 86 ? 83.058 -10.481 -17.161 1.00 29.50 86 ALA A CA 1
ATOM 626 C C . ALA A 1 86 ? 82.499 -11.250 -15.942 1.00 29.50 86 ALA A C 1
ATOM 628 O O . ALA A 1 86 ? 81.736 -10.708 -15.152 1.00 29.50 86 ALA A O 1
ATOM 629 N N . ALA A 1 87 ? 82.894 -12.527 -15.869 1.00 28.64 87 ALA A N 1
ATOM 630 C CA . ALA A 1 87 ? 83.091 -13.419 -14.715 1.00 28.64 87 ALA A CA 1
ATOM 631 C C . ALA A 1 87 ? 82.024 -13.589 -13.589 1.00 28.64 87 ALA A C 1
ATOM 633 O O . ALA A 1 87 ? 81.822 -12.741 -12.729 1.00 28.64 87 ALA A O 1
ATOM 634 N N . MET A 1 88 ? 81.476 -14.816 -13.577 1.00 31.80 88 MET A N 1
ATOM 635 C CA . MET A 1 88 ? 80.927 -15.700 -12.509 1.00 31.80 88 MET A CA 1
ATOM 636 C C . MET A 1 88 ? 81.687 -15.702 -11.145 1.00 31.80 88 MET A C 1
ATOM 638 O O . MET A 1 88 ? 82.845 -15.285 -11.167 1.00 31.80 88 MET A O 1
ATOM 642 N N . PRO A 1 89 ? 81.154 -16.249 -9.999 1.00 44.53 89 PRO A N 1
ATOM 643 C CA . PRO A 1 89 ? 80.479 -17.575 -9.921 1.00 44.53 89 PRO A CA 1
ATOM 644 C C . PRO A 1 89 ? 79.336 -17.870 -8.886 1.00 44.53 89 PRO A C 1
ATOM 646 O O . PRO A 1 89 ? 79.317 -17.332 -7.788 1.00 44.53 89 PRO A O 1
ATOM 649 N N . HIS A 1 90 ? 78.430 -18.792 -9.304 1.00 28.34 90 HIS A N 1
ATOM 650 C CA . HIS A 1 90 ? 77.747 -19.986 -8.687 1.00 28.34 90 HIS A CA 1
ATOM 651 C C . HIS A 1 90 ? 77.527 -20.189 -7.153 1.00 28.34 90 HIS A C 1
ATOM 653 O O . HIS A 1 90 ? 78.249 -19.579 -6.377 1.00 28.34 90 HIS A O 1
ATOM 659 N N . PRO A 1 91 ? 76.704 -21.184 -6.667 1.00 48.16 91 PRO A N 1
ATOM 660 C CA . PRO A 1 91 ? 75.657 -22.068 -7.271 1.00 48.16 91 PRO A CA 1
ATOM 661 C C . PRO A 1 91 ? 74.329 -22.176 -6.428 1.00 48.16 91 PRO A C 1
ATOM 663 O O . PRO A 1 91 ? 74.278 -21.759 -5.279 1.00 48.16 91 PRO A O 1
ATOM 666 N N . THR A 1 92 ? 73.183 -22.692 -6.911 1.00 27.44 92 THR A N 1
ATOM 667 C CA . THR A 1 92 ? 72.707 -24.102 -6.768 1.00 27.44 92 THR A CA 1
ATOM 668 C C . THR A 1 92 ? 71.245 -24.249 -7.286 1.00 27.44 92 THR A C 1
ATOM 670 O O . THR A 1 92 ? 70.465 -23.305 -7.236 1.00 27.44 92 THR A O 1
ATOM 673 N N . SER A 1 93 ? 70.908 -25.430 -7.835 1.00 29.52 93 SER A N 1
ATOM 674 C CA . SER A 1 93 ? 69.616 -25.891 -8.437 1.00 29.52 93 SER A CA 1
ATOM 675 C C . SER A 1 93 ? 68.519 -26.203 -7.369 1.00 29.52 93 SER A C 1
ATOM 677 O O . SER A 1 93 ? 68.895 -26.111 -6.202 1.00 29.52 93 SER A O 1
ATOM 679 N N . PRO A 1 94 ? 67.255 -26.676 -7.635 1.00 44.31 94 PRO A N 1
ATOM 680 C CA . PRO A 1 94 ? 66.607 -27.159 -8.884 1.00 44.31 94 PRO A CA 1
ATOM 681 C C . PRO A 1 94 ? 65.080 -26.839 -9.102 1.00 44.31 94 PRO A C 1
ATOM 683 O O . PRO A 1 94 ? 64.410 -26.263 -8.255 1.00 44.31 94 PRO A O 1
ATOM 686 N N . ALA A 1 95 ? 64.534 -27.358 -10.224 1.00 25.72 95 ALA A N 1
ATOM 687 C CA . ALA A 1 95 ? 63.147 -27.839 -10.480 1.00 25.72 95 ALA A CA 1
ATOM 688 C C . ALA A 1 95 ? 62.101 -26.995 -11.286 1.00 25.72 95 ALA A C 1
ATOM 690 O O . ALA A 1 95 ? 61.861 -25.818 -11.061 1.00 25.72 95 ALA A O 1
ATOM 691 N N . ARG A 1 96 ? 61.474 -27.718 -12.243 1.00 33.50 96 ARG A N 1
ATOM 692 C CA . ARG A 1 96 ? 60.371 -27.478 -13.232 1.00 33.50 96 ARG A CA 1
ATOM 693 C C . ARG A 1 96 ? 58.982 -27.148 -12.584 1.00 33.50 96 ARG A C 1
ATOM 695 O O . ARG A 1 96 ? 58.943 -27.279 -11.367 1.00 33.50 96 ARG A O 1
ATOM 702 N N . PRO A 1 97 ? 57.826 -26.869 -13.290 1.00 44.75 97 PRO A N 1
ATOM 703 C CA . PRO A 1 97 ? 57.428 -27.313 -14.656 1.00 44.75 97 PRO A CA 1
ATOM 704 C C . PRO A 1 97 ? 56.474 -26.445 -15.556 1.00 44.75 97 PRO A C 1
ATOM 706 O O . PRO A 1 97 ? 55.711 -25.607 -15.102 1.00 44.75 97 PRO A O 1
ATOM 709 N N . ALA A 1 98 ? 56.456 -26.817 -16.852 1.00 32.31 98 ALA A N 1
ATOM 710 C CA . ALA A 1 98 ? 55.325 -26.988 -17.801 1.00 32.31 98 ALA A CA 1
ATOM 711 C C . ALA A 1 98 ? 54.333 -25.856 -18.188 1.00 32.31 98 ALA A C 1
ATOM 713 O O . ALA A 1 98 ? 53.583 -25.365 -17.355 1.00 32.31 98 ALA A O 1
ATOM 714 N N . ARG A 1 99 ? 54.140 -25.677 -19.516 1.00 33.19 99 ARG A N 1
ATOM 715 C CA . ARG A 1 99 ? 52.889 -25.901 -20.316 1.00 33.19 99 ARG A CA 1
ATOM 716 C C . ARG A 1 99 ? 53.097 -25.378 -21.762 1.00 33.19 99 ARG A C 1
ATOM 718 O O . ARG A 1 99 ? 53.587 -24.275 -21.924 1.00 33.19 99 ARG A O 1
ATOM 725 N N . ARG A 1 100 ? 53.011 -26.230 -22.806 1.00 30.73 100 ARG A N 1
ATOM 726 C CA . ARG A 1 100 ? 51.821 -26.539 -23.661 1.00 30.73 100 ARG A CA 1
ATOM 727 C C . ARG A 1 100 ? 51.312 -25.301 -24.434 1.00 30.73 100 ARG A C 1
ATOM 729 O O . ARG A 1 100 ? 51.138 -24.277 -23.804 1.00 30.73 100 ARG A O 1
ATOM 736 N N . ALA A 1 101 ? 50.961 -25.302 -25.722 1.00 30.19 101 ALA A N 1
ATOM 737 C CA . ALA A 1 101 ? 50.784 -26.322 -26.763 1.00 30.19 101 ALA A CA 1
ATOM 738 C C . ALA A 1 101 ? 50.598 -25.599 -28.132 1.00 30.19 101 ALA A C 1
ATOM 740 O O . ALA A 1 101 ? 50.212 -24.436 -28.140 1.00 30.19 101 ALA A O 1
ATOM 741 N N . ALA A 1 102 ? 50.997 -26.233 -29.245 1.00 27.78 102 ALA A N 1
ATOM 742 C CA . ALA A 1 102 ? 50.168 -26.687 -30.388 1.00 27.78 102 ALA A CA 1
ATOM 743 C C . ALA A 1 102 ? 49.438 -25.588 -31.199 1.00 27.78 102 ALA A C 1
ATOM 745 O O . ALA A 1 102 ? 48.660 -24.829 -30.645 1.00 27.78 102 ALA A O 1
ATOM 746 N N . LEU A 1 103 ? 49.726 -25.363 -32.485 1.00 26.47 103 LEU A N 1
ATOM 747 C CA . LEU A 1 103 ? 49.591 -26.185 -33.709 1.00 26.47 103 LEU A CA 1
ATOM 748 C C . LEU A 1 103 ? 48.384 -25.693 -34.532 1.00 26.47 103 LEU A C 1
ATOM 750 O O . LEU A 1 103 ? 47.283 -25.520 -34.021 1.00 26.47 103 LEU A O 1
ATOM 754 N N . ALA A 1 104 ? 48.655 -25.470 -35.814 1.00 34.53 104 ALA A N 1
ATOM 755 C CA . ALA A 1 104 ? 47.761 -25.042 -36.876 1.00 34.53 104 ALA A CA 1
ATOM 756 C C . ALA A 1 104 ? 46.521 -25.935 -37.084 1.00 34.53 104 ALA A C 1
ATOM 758 O O . ALA A 1 104 ? 46.555 -27.136 -36.822 1.00 34.53 104 ALA A O 1
ATOM 759 N N . GLY A 1 105 ? 45.469 -25.348 -37.669 1.00 26.09 105 GLY A N 1
ATOM 760 C CA . GLY A 1 105 ? 44.255 -26.041 -38.104 1.00 26.09 105 GLY A CA 1
ATOM 761 C C . GLY A 1 105 ? 43.563 -25.374 -39.300 1.00 26.09 105 GLY A C 1
ATOM 762 O O . GLY A 1 105 ? 42.735 -24.496 -39.118 1.00 26.09 105 GLY A O 1
ATOM 763 N N . MET A 1 106 ? 43.929 -25.857 -40.492 1.00 31.23 106 MET A N 1
ATOM 764 C CA . MET A 1 106 ? 43.115 -26.116 -41.698 1.00 31.23 106 MET A CA 1
ATOM 765 C C . MET A 1 106 ? 42.360 -25.003 -42.462 1.00 31.23 106 MET A C 1
ATOM 767 O O . MET A 1 106 ? 41.386 -24.417 -42.006 1.00 31.23 106 MET A O 1
ATOM 771 N N . LEU A 1 107 ? 42.781 -24.883 -43.731 1.00 37.47 107 LEU A N 1
ATOM 772 C CA . LEU A 1 107 ? 41.991 -24.837 -44.975 1.00 37.47 107 LEU A CA 1
ATOM 773 C C . LEU A 1 107 ? 40.467 -25.086 -44.875 1.00 37.47 107 LEU A C 1
ATOM 775 O O . LEU A 1 107 ? 40.039 -26.080 -44.296 1.00 37.47 107 LEU A O 1
ATOM 779 N N . GLY A 1 108 ? 39.682 -24.312 -45.640 1.00 26.44 108 GLY A N 1
ATOM 780 C CA . GLY A 1 108 ? 38.292 -24.648 -45.978 1.00 26.44 108 GLY A CA 1
ATOM 781 C C . GLY A 1 108 ? 37.653 -23.738 -47.038 1.00 26.44 108 GLY A C 1
ATOM 782 O O . GLY A 1 108 ? 37.445 -22.556 -46.808 1.00 26.44 108 GLY A O 1
ATOM 783 N N . VAL A 1 109 ? 37.356 -24.324 -48.197 1.00 35.69 109 VAL A N 1
ATOM 784 C CA . VAL A 1 109 ? 36.648 -23.805 -49.387 1.00 35.69 109 VAL A CA 1
ATOM 785 C C . VAL A 1 109 ? 35.171 -23.471 -49.102 1.00 35.69 109 VAL A C 1
ATOM 787 O O . VAL A 1 109 ? 34.554 -24.210 -48.345 1.00 35.69 109 VAL A O 1
ATOM 790 N N . ALA A 1 110 ? 34.600 -22.448 -49.769 1.00 28.12 110 ALA A N 1
ATOM 791 C CA . ALA A 1 110 ? 33.228 -22.388 -50.344 1.00 28.12 110 ALA A CA 1
ATOM 792 C C . ALA A 1 110 ? 32.805 -20.914 -50.554 1.00 28.12 110 ALA A C 1
ATOM 794 O O . ALA A 1 110 ? 32.797 -20.127 -49.619 1.00 28.12 110 ALA A O 1
ATOM 795 N N . ALA A 1 111 ? 32.660 -20.451 -51.798 1.00 30.81 111 ALA A N 1
ATOM 796 C CA . ALA A 1 111 ? 31.427 -20.486 -52.596 1.00 30.81 111 ALA A CA 1
ATOM 797 C C . ALA A 1 111 ? 30.421 -19.389 -52.201 1.00 30.81 111 ALA A C 1
ATOM 799 O O . ALA A 1 111 ? 30.019 -19.265 -51.048 1.00 30.81 111 ALA A O 1
ATOM 800 N N . GLY A 1 112 ? 30.021 -18.599 -53.202 1.00 39.66 112 GLY A N 1
ATOM 801 C CA . GLY A 1 112 ? 28.992 -17.579 -53.077 1.00 39.66 112 GLY A CA 1
ATOM 802 C C . GLY A 1 112 ? 27.707 -18.149 -52.481 1.00 39.66 112 GLY A C 1
ATOM 803 O O . GLY A 1 112 ? 27.127 -19.092 -53.012 1.00 39.66 112 GLY A O 1
ATOM 804 N N . LEU A 1 113 ? 27.262 -17.537 -51.390 1.00 30.38 113 LEU A N 1
ATOM 805 C CA . LEU A 1 113 ? 25.919 -17.684 -50.858 1.00 30.38 113 LEU A CA 1
ATOM 806 C C . LEU A 1 113 ? 25.366 -16.276 -50.638 1.00 30.38 113 LEU A C 1
ATOM 808 O O . LEU A 1 113 ? 26.040 -15.412 -50.080 1.00 30.38 113 LEU A O 1
ATOM 812 N N . ALA A 1 114 ? 24.153 -16.057 -51.133 1.00 35.88 114 ALA A N 1
ATOM 813 C CA . ALA A 1 114 ? 23.427 -14.799 -51.098 1.00 35.88 114 ALA A CA 1
ATOM 814 C C . ALA A 1 114 ? 23.468 -14.122 -49.716 1.00 35.88 114 ALA A C 1
ATOM 816 O O . ALA A 1 114 ? 22.985 -14.669 -48.722 1.00 35.88 114 ALA A O 1
ATOM 817 N N . LEU A 1 115 ? 23.987 -12.893 -49.670 1.00 33.91 115 LEU A N 1
ATOM 818 C CA . LEU A 1 115 ? 23.832 -11.996 -48.528 1.00 33.91 115 LEU A CA 1
ATOM 819 C C . LEU A 1 115 ? 22.419 -11.407 -48.566 1.00 33.91 115 LEU A C 1
ATOM 821 O O . LEU A 1 115 ? 22.196 -10.280 -48.996 1.00 33.91 115 LEU A O 1
ATOM 825 N N . VAL A 1 116 ? 21.448 -12.174 -48.071 1.00 36.62 116 VAL A N 1
ATOM 826 C CA . VAL A 1 116 ? 20.364 -11.548 -47.306 1.00 36.62 116 VAL A CA 1
ATOM 827 C C . VAL A 1 116 ? 21.065 -10.771 -46.186 1.00 36.62 116 VAL A C 1
ATOM 829 O O . VAL A 1 116 ? 21.935 -11.367 -45.539 1.00 36.62 116 VAL A O 1
ATOM 832 N N . PRO A 1 117 ? 20.768 -9.483 -45.931 1.00 33.53 117 PRO A N 1
ATOM 833 C CA . PRO A 1 117 ? 21.320 -8.802 -44.772 1.00 33.53 117 PRO A CA 1
ATOM 834 C C . PRO A 1 117 ? 20.722 -9.476 -43.537 1.00 33.53 117 PRO A C 1
ATOM 836 O O . PRO A 1 117 ? 19.641 -9.140 -43.060 1.00 33.53 117 PRO A O 1
ATOM 839 N N . ARG A 1 118 ? 21.404 -10.506 -43.040 1.00 30.14 118 ARG A N 1
ATOM 840 C CA . ARG A 1 118 ? 21.143 -11.061 -41.726 1.00 30.14 118 ARG A CA 1
ATOM 841 C C . ARG A 1 118 ? 21.569 -9.954 -40.780 1.00 30.14 118 ARG A C 1
ATOM 843 O O . ARG A 1 118 ? 22.752 -9.623 -40.748 1.00 30.14 118 ARG A O 1
ATOM 850 N N . ALA A 1 119 ? 20.603 -9.339 -40.099 1.00 34.22 119 ALA A N 1
ATOM 851 C CA . ALA A 1 119 ? 20.879 -8.385 -39.037 1.00 34.22 119 ALA A CA 1
ATOM 852 C C . ALA A 1 119 ? 21.980 -8.994 -38.166 1.00 34.22 119 ALA A C 1
ATOM 854 O O . ALA A 1 119 ? 21.791 -10.076 -37.601 1.00 34.22 119 ALA A O 1
ATOM 855 N N . ALA A 1 120 ? 23.158 -8.370 -38.170 1.00 40.22 120 ALA A N 1
ATOM 856 C CA . ALA A 1 120 ? 24.239 -8.773 -37.299 1.00 40.22 120 ALA A CA 1
ATOM 857 C C . ALA A 1 120 ? 23.682 -8.643 -35.882 1.00 40.22 120 ALA A C 1
ATOM 859 O O . ALA A 1 120 ? 23.429 -7.535 -35.409 1.00 40.22 120 ALA A O 1
ATOM 860 N N . ALA A 1 121 ? 23.380 -9.779 -35.251 1.00 45.88 121 ALA A N 1
ATOM 861 C CA . ALA A 1 121 ? 23.116 -9.809 -33.827 1.00 45.88 121 ALA A CA 1
ATOM 862 C C . ALA A 1 121 ? 24.364 -9.209 -33.186 1.00 45.88 121 ALA A C 1
ATOM 864 O O . ALA A 1 121 ? 25.459 -9.740 -33.380 1.00 45.88 121 ALA A O 1
ATOM 865 N N . ALA A 1 122 ? 24.197 -8.048 -32.558 1.00 46.41 122 ALA A N 1
ATOM 866 C CA . ALA A 1 122 ? 25.303 -7.277 -32.026 1.00 46.41 122 ALA A CA 1
ATOM 867 C C . ALA A 1 122 ? 26.177 -8.179 -31.149 1.00 46.41 122 ALA A C 1
ATOM 869 O O . ALA A 1 122 ? 25.671 -8.927 -30.304 1.00 46.41 122 ALA A O 1
ATOM 870 N N . ALA A 1 123 ? 27.484 -8.144 -31.382 1.00 47.62 123 ALA A N 1
ATOM 871 C CA . ALA A 1 123 ? 28.418 -8.870 -30.548 1.00 47.62 123 ALA A CA 1
ATOM 872 C C . ALA A 1 123 ? 28.433 -8.244 -29.145 1.00 47.62 123 ALA A C 1
ATOM 874 O O . ALA A 1 123 ? 28.134 -7.063 -28.955 1.00 47.62 123 ALA A O 1
ATOM 875 N N . SER A 1 124 ? 28.786 -9.043 -28.135 1.00 44.16 124 SER A N 1
ATOM 876 C CA . SER A 1 124 ? 28.979 -8.549 -26.769 1.00 44.16 124 SER A CA 1
ATOM 877 C C . SER A 1 124 ? 29.992 -7.399 -26.769 1.00 44.16 124 SER A C 1
ATOM 879 O O . SER A 1 124 ? 31.172 -7.630 -27.018 1.00 44.16 124 SER A O 1
ATOM 881 N N . GLY A 1 125 ? 29.535 -6.182 -26.463 1.00 51.78 125 GLY A N 1
ATOM 882 C CA . GLY A 1 125 ? 30.370 -4.976 -26.434 1.00 51.78 125 GLY A CA 1
ATOM 883 C C . GLY A 1 125 ? 30.142 -3.988 -27.582 1.00 51.78 125 GLY A C 1
ATOM 884 O O . GLY A 1 125 ? 30.725 -2.907 -27.546 1.00 51.78 125 GLY A O 1
ATOM 885 N N . ASP A 1 126 ? 29.278 -4.295 -28.554 1.00 57.28 126 ASP A N 1
ATOM 886 C CA . ASP A 1 126 ? 28.867 -3.314 -29.562 1.00 57.28 126 ASP A CA 1
ATOM 887 C C . ASP A 1 126 ? 28.024 -2.187 -28.928 1.00 57.28 126 ASP A C 1
ATOM 889 O O . ASP A 1 126 ? 27.160 -2.449 -28.080 1.00 57.28 126 ASP A O 1
ATOM 893 N N . PRO A 1 127 ? 28.225 -0.917 -29.330 1.00 58.41 127 PRO A N 1
ATOM 894 C CA . PRO A 1 127 ? 27.438 0.192 -28.810 1.00 58.41 127 PRO A CA 1
ATOM 895 C C . PRO A 1 127 ? 25.968 0.064 -29.232 1.00 58.41 127 PRO A C 1
ATOM 897 O O . PRO A 1 127 ? 25.656 -0.206 -30.394 1.00 58.41 127 PRO A O 1
ATOM 900 N N . VAL A 1 128 ? 25.051 0.324 -28.295 1.00 65.62 128 VAL A N 1
ATOM 901 C CA . VAL A 1 128 ? 23.612 0.412 -28.582 1.00 65.62 128 VAL A CA 1
ATOM 902 C C . VAL A 1 128 ? 23.379 1.576 -29.549 1.00 65.62 128 VAL A C 1
ATOM 904 O O . VAL A 1 128 ? 23.531 2.741 -29.183 1.00 65.62 128 VAL A O 1
ATOM 907 N N . ARG A 1 129 ? 23.019 1.269 -30.798 1.00 59.22 129 ARG A N 1
ATOM 908 C CA . ARG A 1 129 ? 22.670 2.279 -31.805 1.00 59.22 129 ARG A CA 1
ATOM 909 C C . ARG A 1 129 ? 21.201 2.669 -31.652 1.00 59.22 129 ARG A C 1
ATOM 911 O O . ARG A 1 129 ? 20.325 1.806 -31.615 1.00 59.22 129 ARG A O 1
ATOM 918 N N . ALA A 1 130 ? 20.928 3.970 -31.569 1.00 55.22 130 ALA A N 1
ATOM 919 C CA . ALA A 1 130 ? 19.565 4.486 -31.463 1.00 55.22 130 ALA A CA 1
ATOM 920 C C . ALA A 1 130 ? 18.714 4.060 -32.676 1.00 55.22 130 ALA A C 1
ATOM 922 O O . ALA A 1 130 ? 19.169 4.139 -33.815 1.00 55.22 130 ALA A O 1
ATOM 923 N N . GLY A 1 131 ? 17.480 3.617 -32.421 1.00 57.25 131 GLY A N 1
ATOM 924 C CA . GLY A 1 131 ? 16.519 3.240 -33.465 1.00 57.25 131 GLY A CA 1
ATOM 925 C C . GLY A 1 131 ? 16.633 1.807 -33.995 1.00 57.25 131 GLY A C 1
ATOM 926 O O . GLY A 1 131 ? 15.954 1.482 -34.963 1.00 57.25 131 GLY A O 1
ATOM 927 N N . GLN A 1 132 ? 17.458 0.947 -33.390 1.00 65.31 132 GLN A N 1
ATOM 928 C CA . GLN A 1 132 ? 17.573 -0.470 -33.760 1.00 65.31 132 GLN A CA 1
ATOM 929 C C . GLN A 1 132 ? 17.236 -1.389 -32.577 1.00 65.31 132 GLN A C 1
ATOM 931 O O . GLN A 1 132 ? 17.538 -1.072 -31.425 1.00 65.31 132 GLN A O 1
ATOM 936 N N . SER A 1 133 ? 16.636 -2.551 -32.860 1.00 64.56 133 SER A N 1
ATOM 937 C CA . SER A 1 133 ? 16.495 -3.632 -31.880 1.00 64.56 133 SER A CA 1
ATOM 938 C C . SER A 1 133 ? 17.807 -4.402 -31.793 1.00 64.56 133 SER A C 1
ATOM 940 O O . SER A 1 133 ? 18.215 -5.058 -32.749 1.00 64.56 133 SER A O 1
ATOM 942 N N . VAL A 1 134 ? 18.461 -4.329 -30.639 1.00 64.25 134 VAL A N 1
ATOM 943 C CA . VAL A 1 134 ? 19.702 -5.056 -30.368 1.00 64.25 134 VAL A CA 1
ATOM 944 C C . VAL A 1 134 ? 19.408 -6.182 -29.381 1.00 64.25 134 VAL A C 1
ATOM 946 O O . VAL A 1 134 ? 18.940 -5.927 -28.275 1.00 64.25 134 VAL A O 1
ATOM 949 N N . GLY A 1 135 ? 19.654 -7.429 -29.791 1.00 63.72 135 GLY A N 1
ATOM 950 C CA . GLY A 1 135 ? 19.547 -8.606 -28.929 1.00 63.72 135 GLY A CA 1
ATOM 951 C C . GLY A 1 135 ? 20.918 -9.041 -28.423 1.00 63.72 135 GLY A C 1
ATOM 952 O O . GLY A 1 135 ? 21.856 -9.147 -29.208 1.00 63.72 135 GLY A O 1
ATOM 953 N N . CYS A 1 136 ? 21.025 -9.330 -27.130 1.00 66.25 136 CYS A N 1
ATOM 954 C CA . CYS A 1 136 ? 22.224 -9.879 -26.503 1.00 66.25 136 CYS A CA 1
ATOM 955 C C . CYS A 1 136 ? 21.857 -11.092 -25.635 1.00 66.25 136 CYS A C 1
ATOM 957 O O . CYS A 1 136 ? 20.804 -11.130 -25.003 1.00 66.25 136 CYS A O 1
ATOM 959 N N . THR A 1 137 ? 22.720 -12.110 -25.631 1.00 72.00 137 THR A N 1
ATOM 960 C CA . THR A 1 137 ? 22.565 -13.326 -24.808 1.00 72.00 137 THR A CA 1
ATOM 961 C C . THR A 1 137 ? 23.329 -13.249 -23.483 1.00 72.00 137 THR A C 1
ATOM 963 O O . THR A 1 137 ? 23.120 -14.086 -22.608 1.00 72.00 137 THR A O 1
ATOM 966 N N . GLY A 1 138 ? 24.212 -12.257 -23.337 1.00 65.12 138 GLY A N 1
ATOM 967 C CA . GLY A 1 138 ? 24.970 -11.963 -22.121 1.00 65.12 138 GLY A CA 1
ATOM 968 C C . GLY A 1 138 ? 24.558 -10.638 -21.477 1.00 65.12 138 GLY A C 1
ATOM 969 O O . GLY A 1 138 ? 23.764 -9.878 -22.031 1.00 65.12 138 GLY A O 1
ATOM 970 N N . THR A 1 139 ? 25.112 -10.356 -20.297 1.00 72.19 139 THR A N 1
ATOM 971 C CA . THR A 1 139 ? 24.814 -9.134 -19.538 1.00 72.19 139 THR A CA 1
ATOM 972 C C . THR A 1 139 ? 25.388 -7.891 -20.218 1.00 72.19 139 THR A C 1
ATOM 974 O O . THR A 1 139 ? 26.596 -7.799 -20.426 1.00 72.19 139 THR A O 1
ATOM 977 N N . THR A 1 140 ? 24.544 -6.889 -20.465 1.00 73.62 140 THR A N 1
ATOM 978 C CA . THR A 1 140 ? 24.986 -5.528 -20.803 1.00 73.62 140 THR A CA 1
ATOM 979 C C . THR A 1 140 ? 25.158 -4.724 -19.515 1.00 73.62 140 THR A C 1
ATOM 981 O O . THR A 1 140 ? 24.181 -4.482 -18.806 1.00 73.62 140 THR A O 1
ATOM 984 N N . GLN A 1 141 ? 26.385 -4.300 -19.201 1.00 74.25 141 GLN A N 1
ATOM 985 C CA . GLN A 1 141 ? 26.690 -3.518 -17.999 1.00 74.25 141 GLN A CA 1
ATOM 986 C C . GLN A 1 141 ? 27.099 -2.086 -18.361 1.00 74.25 141 GLN A C 1
ATOM 988 O O . GLN A 1 141 ? 28.027 -1.878 -19.138 1.00 74.25 141 GLN A O 1
ATOM 993 N N . ILE A 1 142 ? 26.437 -1.099 -17.749 1.00 77.44 142 ILE A N 1
ATOM 994 C CA . ILE A 1 142 ? 26.830 0.313 -17.807 1.00 77.44 142 ILE A CA 1
ATOM 995 C C . ILE A 1 142 ? 27.410 0.693 -16.442 1.00 77.44 142 ILE A C 1
ATOM 997 O O . ILE A 1 142 ? 26.708 0.628 -15.435 1.00 77.44 142 ILE A O 1
ATOM 1001 N N . THR A 1 143 ? 28.683 1.092 -16.409 1.00 77.31 143 THR A N 1
ATOM 1002 C CA . THR A 1 143 ? 29.374 1.513 -15.181 1.00 77.31 143 THR A CA 1
ATOM 1003 C C . THR A 1 143 ? 29.692 3.001 -15.261 1.00 77.31 143 THR A C 1
ATOM 1005 O O . THR A 1 143 ? 30.398 3.435 -16.167 1.00 77.31 143 THR A O 1
ATOM 1008 N N . THR A 1 144 ? 29.210 3.780 -14.293 1.00 77.75 144 THR A N 1
ATOM 1009 C CA . THR A 1 144 ? 29.536 5.206 -14.151 1.00 77.75 144 THR A CA 1
ATOM 1010 C C . THR A 1 144 ? 30.029 5.494 -12.744 1.00 77.75 144 THR A C 1
ATOM 1012 O O . THR A 1 144 ? 29.398 5.080 -11.775 1.00 77.75 144 THR A O 1
ATOM 1015 N N . THR A 1 145 ? 31.136 6.223 -12.621 1.00 77.12 145 THR A N 1
ATOM 1016 C CA . THR A 1 145 ? 31.696 6.645 -11.326 1.00 77.12 145 THR A CA 1
ATOM 1017 C C . THR A 1 145 ? 31.158 7.998 -10.859 1.00 77.12 145 THR A C 1
ATOM 1019 O O . THR A 1 145 ? 31.287 8.334 -9.685 1.00 77.12 145 THR A O 1
ATOM 1022 N N . THR A 1 146 ? 30.518 8.758 -11.750 1.00 73.50 146 THR A N 1
ATOM 1023 C CA . THR A 1 146 ? 29.802 10.007 -11.461 1.00 73.50 146 THR A CA 1
ATOM 1024 C C . THR A 1 146 ? 28.606 10.156 -12.411 1.00 73.50 146 THR A C 1
ATOM 1026 O O . THR A 1 146 ? 28.593 9.592 -13.506 1.00 73.50 146 THR A O 1
ATOM 1029 N N . GLY A 1 147 ? 27.585 10.919 -12.010 1.00 70.75 147 GLY A N 1
ATOM 1030 C CA . GLY A 1 147 ? 26.444 11.239 -12.877 1.00 70.75 147 GLY A CA 1
ATOM 1031 C C . GLY A 1 147 ? 25.423 10.104 -13.052 1.00 70.75 147 GLY A C 1
ATOM 1032 O O . GLY A 1 147 ? 25.201 9.303 -12.150 1.00 70.75 147 GLY A O 1
ATOM 1033 N N . THR A 1 148 ? 24.726 10.086 -14.193 1.00 76.50 148 THR A N 1
ATOM 1034 C CA . THR A 1 148 ? 23.649 9.127 -14.504 1.00 76.50 148 THR A CA 1
ATOM 1035 C C . THR A 1 148 ? 24.127 8.087 -15.516 1.00 76.50 148 THR A C 1
ATOM 1037 O O . THR A 1 148 ? 24.460 8.456 -16.638 1.00 76.50 148 THR A O 1
ATOM 1040 N N . GLY A 1 149 ? 24.103 6.799 -15.152 1.00 77.12 149 GLY A N 1
ATOM 1041 C CA . GLY A 1 149 ? 24.487 5.706 -16.057 1.00 77.12 149 GLY A CA 1
ATOM 1042 C C . GLY A 1 149 ? 23.505 5.462 -17.204 1.00 77.12 149 GLY A C 1
ATOM 1043 O O . GLY A 1 149 ? 23.919 5.296 -18.345 1.00 77.12 149 GLY A O 1
ATOM 1044 N N . LEU A 1 150 ? 22.198 5.499 -16.929 1.00 80.81 150 LEU A N 1
ATOM 1045 C CA . LEU A 1 150 ? 21.149 5.330 -17.937 1.00 80.81 150 LEU A CA 1
ATOM 1046 C C . LEU A 1 150 ? 19.998 6.301 -17.667 1.00 80.81 150 LEU A C 1
ATOM 1048 O O . LEU A 1 150 ? 19.460 6.336 -16.561 1.00 80.81 150 LEU A O 1
ATOM 1052 N N . ARG A 1 151 ? 19.592 7.071 -18.685 1.00 78.81 151 ARG A N 1
ATOM 1053 C CA . ARG A 1 151 ? 18.444 7.987 -18.612 1.00 78.81 151 ARG A CA 1
ATOM 1054 C C . ARG A 1 151 ? 17.477 7.740 -19.768 1.00 78.81 151 ARG A C 1
ATOM 1056 O O . ARG A 1 151 ? 17.721 8.194 -20.881 1.00 78.81 151 ARG A O 1
ATOM 1063 N N . GLY A 1 152 ? 16.350 7.089 -19.486 1.00 81.19 152 GLY A N 1
ATOM 1064 C CA . GLY A 1 152 ? 15.225 6.996 -20.418 1.00 81.19 152 GLY A CA 1
ATOM 1065 C C . GLY A 1 152 ? 14.274 8.179 -20.240 1.00 81.19 152 GLY A C 1
ATOM 1066 O O . GLY A 1 152 ? 13.485 8.199 -19.298 1.00 81.19 152 GLY A O 1
ATOM 1067 N N . ARG A 1 153 ? 14.370 9.196 -21.106 1.00 81.31 153 ARG A N 1
ATOM 1068 C CA . ARG A 1 153 ? 13.489 10.375 -21.085 1.00 81.31 153 ARG A CA 1
ATOM 1069 C C . ARG A 1 153 ? 12.523 10.308 -22.260 1.00 81.31 153 ARG A C 1
ATOM 1071 O O . ARG A 1 153 ? 12.954 10.433 -23.400 1.00 81.31 153 ARG A O 1
ATOM 1078 N N . ALA A 1 154 ? 11.233 10.209 -21.965 1.00 81.19 154 ALA A N 1
ATOM 1079 C CA . ALA A 1 154 ? 10.185 10.373 -22.959 1.00 81.19 154 ALA A CA 1
ATOM 1080 C C . ALA A 1 154 ? 9.435 11.693 -22.725 1.00 81.19 154 ALA A C 1
ATOM 1082 O O . ALA A 1 154 ? 9.112 12.026 -21.588 1.00 81.19 154 ALA A O 1
ATOM 1083 N N . THR A 1 155 ? 9.241 12.486 -23.782 1.00 82.94 155 THR A N 1
ATOM 1084 C CA . THR A 1 155 ? 8.758 13.881 -23.694 1.00 82.94 155 THR A CA 1
ATOM 1085 C C . THR A 1 155 ? 7.359 14.091 -24.256 1.00 82.94 155 THR A C 1
ATOM 1087 O O . THR A 1 155 ? 6.881 15.223 -24.271 1.00 82.94 155 THR A O 1
ATOM 1090 N N . ALA A 1 156 ? 6.716 13.037 -24.752 1.00 80.38 156 ALA A N 1
ATOM 1091 C CA . ALA A 1 156 ? 5.345 13.134 -25.222 1.00 80.38 156 ALA A CA 1
ATOM 1092 C C . ALA A 1 156 ? 4.417 13.517 -24.058 1.00 80.38 156 ALA A C 1
ATOM 1094 O O . ALA A 1 156 ? 4.527 12.973 -22.961 1.00 80.38 156 ALA A O 1
ATOM 1095 N N . THR A 1 157 ? 3.514 14.464 -24.303 1.00 78.50 157 THR A N 1
ATOM 1096 C CA . THR A 1 157 ? 2.527 14.956 -23.327 1.00 78.50 157 THR A CA 1
ATOM 1097 C C . THR A 1 157 ? 1.173 14.252 -23.445 1.00 78.50 157 THR A C 1
ATOM 1099 O O . THR A 1 157 ? 0.236 14.592 -22.728 1.00 78.50 157 THR A O 1
ATOM 1102 N N . SER A 1 158 ? 1.059 13.282 -24.355 1.00 73.56 158 SER A N 1
ATOM 1103 C CA . SER A 1 158 ? -0.124 12.449 -24.574 1.00 73.56 158 SER A CA 1
ATOM 1104 C C . SER A 1 158 ? 0.283 11.071 -25.110 1.00 73.56 158 SER A C 1
ATOM 1106 O O . SER A 1 158 ? 1.387 10.914 -25.640 1.00 73.56 158 SER A O 1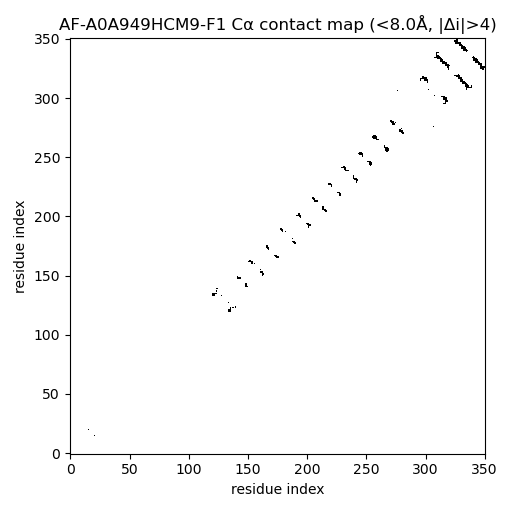
ATOM 1108 N N . GLY A 1 159 ? -0.612 10.090 -24.967 1.00 74.50 159 GLY A N 1
ATOM 1109 C CA . GLY A 1 159 ? -0.372 8.690 -25.329 1.00 74.50 159 GLY A CA 1
ATOM 1110 C C . GLY A 1 159 ? 0.362 7.883 -24.249 1.00 74.50 159 GLY A C 1
ATOM 1111 O O . GLY A 1 159 ? 0.913 8.440 -23.298 1.00 74.50 159 GLY A O 1
ATOM 1112 N N . ASP A 1 160 ? 0.372 6.559 -24.410 1.00 78.19 160 ASP A N 1
ATOM 1113 C CA . ASP A 1 160 ? 1.030 5.622 -23.492 1.00 78.19 160 ASP A CA 1
ATOM 1114 C C . ASP A 1 160 ? 2.537 5.583 -23.758 1.00 78.19 160 ASP A C 1
ATOM 1116 O O . ASP A 1 160 ? 3.041 4.774 -24.538 1.00 78.19 160 ASP A O 1
ATOM 1120 N N . VAL A 1 161 ? 3.273 6.504 -23.136 1.00 76.75 161 VAL A N 1
ATOM 1121 C CA . VAL A 1 161 ? 4.703 6.675 -23.398 1.00 76.75 161 VAL A CA 1
ATOM 1122 C C . VAL A 1 161 ? 5.546 6.281 -22.188 1.00 76.75 161 VAL A C 1
ATOM 1124 O O . VAL A 1 161 ? 5.347 6.767 -21.077 1.00 76.75 161 VAL A O 1
ATOM 1127 N N . MET A 1 162 ? 6.536 5.415 -22.417 1.00 81.50 162 MET A N 1
ATOM 1128 C CA . MET A 1 162 ? 7.443 4.906 -21.386 1.00 81.50 162 MET A CA 1
ATOM 1129 C C . MET A 1 162 ? 8.876 5.384 -21.637 1.00 81.50 162 MET A C 1
ATOM 1131 O O . MET A 1 162 ? 9.395 5.261 -22.744 1.00 81.50 162 MET A O 1
ATOM 1135 N N . GLY A 1 163 ? 9.538 5.905 -20.599 1.00 82.06 163 GLY A N 1
ATOM 1136 C CA . GLY A 1 163 ? 10.969 6.231 -20.659 1.00 82.06 163 GLY A CA 1
ATOM 1137 C C . GLY A 1 163 ? 11.862 4.988 -20.568 1.00 82.06 163 GLY A C 1
ATOM 1138 O O . GLY A 1 163 ? 12.845 4.877 -21.294 1.00 82.06 163 GLY A O 1
ATOM 1139 N N . LEU A 1 164 ? 11.502 4.047 -19.689 1.00 83.75 164 LEU A N 1
ATOM 1140 C CA . LEU A 1 164 ? 12.142 2.741 -19.514 1.00 83.75 164 LEU A CA 1
ATOM 1141 C C . LEU A 1 164 ? 11.041 1.694 -19.311 1.00 83.75 164 LEU A C 1
ATOM 1143 O O . LEU A 1 164 ? 10.181 1.877 -18.452 1.00 83.75 164 LEU A O 1
ATOM 1147 N N . HIS A 1 165 ? 11.076 0.606 -20.080 1.00 83.25 165 HIS A N 1
ATOM 1148 C CA . HIS A 1 165 ? 10.135 -0.508 -19.963 1.00 83.25 165 HIS A CA 1
ATOM 1149 C C . HIS A 1 165 ? 10.916 -1.814 -19.791 1.00 83.25 165 HIS A C 1
ATOM 1151 O O . HIS A 1 165 ? 11.648 -2.224 -20.690 1.00 83.25 165 HIS A O 1
ATOM 1157 N N . GLY A 1 166 ? 10.793 -2.436 -18.617 1.00 82.94 166 GLY A N 1
ATOM 1158 C CA . GLY A 1 166 ? 11.435 -3.708 -18.294 1.00 82.94 166 GLY A CA 1
ATOM 1159 C C . GLY A 1 166 ? 10.415 -4.841 -18.271 1.00 82.94 166 GLY A C 1
ATOM 1160 O O . GLY A 1 166 ? 9.495 -4.821 -17.456 1.00 82.94 166 GLY A O 1
ATOM 1161 N N . VAL A 1 167 ? 10.587 -5.835 -19.143 1.00 81.50 167 VAL A N 1
ATOM 1162 C CA . VAL A 1 167 ? 9.702 -7.004 -19.258 1.00 81.50 167 VAL A CA 1
ATOM 1163 C C . VAL A 1 167 ? 10.511 -8.270 -19.021 1.00 81.50 167 VAL A C 1
ATOM 1165 O O . VAL A 1 167 ? 11.624 -8.412 -19.521 1.00 81.50 167 VAL A O 1
ATOM 1168 N N . THR A 1 168 ? 9.939 -9.215 -18.280 1.00 82.56 168 THR A N 1
ATOM 1169 C CA . THR A 1 168 ? 10.512 -10.549 -18.100 1.00 82.56 168 THR A CA 1
ATOM 1170 C C . THR A 1 168 ? 9.430 -11.604 -18.278 1.00 82.56 168 THR A C 1
ATOM 1172 O O . THR A 1 168 ? 8.326 -11.459 -17.761 1.00 82.56 168 THR A O 1
ATOM 1175 N N . ALA A 1 169 ? 9.743 -12.660 -19.027 1.00 82.19 169 ALA A N 1
ATOM 1176 C CA . ALA A 1 169 ? 8.863 -13.816 -19.203 1.00 82.19 169 ALA A CA 1
ATOM 1177 C C . ALA A 1 169 ? 9.156 -14.935 -18.188 1.00 82.19 169 ALA A C 1
ATOM 1179 O O . ALA A 1 169 ? 8.444 -15.935 -18.139 1.00 82.19 169 ALA A O 1
ATOM 1180 N N . SER A 1 170 ? 10.225 -14.797 -17.396 1.00 76.94 170 SER A N 1
ATOM 1181 C CA . SER A 1 170 ? 10.614 -15.821 -16.431 1.00 76.94 170 SER A CA 1
ATOM 1182 C C . SER A 1 170 ? 9.692 -15.778 -15.208 1.00 76.94 170 SER A C 1
ATOM 1184 O O . SER A 1 170 ? 9.549 -14.706 -14.618 1.00 76.94 170 SER A O 1
ATOM 1186 N N . PRO A 1 171 ? 9.138 -16.918 -14.751 1.00 70.06 171 PRO A N 1
ATOM 1187 C CA . PRO A 1 171 ? 8.292 -16.976 -13.554 1.00 70.06 171 PRO A CA 1
ATOM 1188 C C . PRO A 1 171 ? 8.952 -16.442 -12.273 1.00 70.06 171 PRO A C 1
ATOM 1190 O O . PRO A 1 171 ? 8.258 -16.033 -11.347 1.00 70.06 171 PRO A O 1
ATOM 1193 N N . GLY A 1 172 ? 10.288 -16.456 -12.209 1.00 70.75 172 GLY A N 1
ATOM 1194 C CA . GLY A 1 172 ? 11.072 -15.882 -11.108 1.00 70.75 172 GLY A CA 1
ATOM 1195 C C . GLY A 1 172 ? 11.845 -14.617 -11.485 1.00 70.75 172 GLY A C 1
ATOM 1196 O O . GLY A 1 172 ? 12.669 -14.154 -10.700 1.00 70.75 172 GLY A O 1
ATOM 1197 N N . GLY A 1 173 ? 11.648 -14.090 -12.694 1.00 66.81 173 GLY A N 1
ATOM 1198 C CA . GLY A 1 173 ? 12.346 -12.903 -13.171 1.00 66.81 173 GLY A CA 1
ATOM 1199 C C . GLY A 1 173 ? 11.780 -11.622 -12.567 1.00 66.81 173 GLY A C 1
ATOM 1200 O O . GLY A 1 173 ? 10.589 -11.523 -12.281 1.00 66.81 173 GLY A O 1
ATOM 1201 N N . ALA A 1 174 ? 12.625 -10.600 -12.442 1.00 75.94 174 ALA A N 1
ATOM 1202 C CA . ALA A 1 174 ? 12.191 -9.231 -12.190 1.00 75.94 174 ALA A CA 1
ATOM 1203 C C . ALA A 1 174 ? 12.360 -8.411 -13.475 1.00 75.94 174 ALA A C 1
ATOM 1205 O O . ALA A 1 174 ? 13.452 -8.377 -14.037 1.00 75.94 174 ALA A O 1
ATOM 1206 N N . GLY A 1 175 ? 11.293 -7.755 -13.945 1.00 78.31 175 GLY A N 1
ATOM 1207 C CA . GLY A 1 175 ? 11.376 -6.860 -15.109 1.00 78.31 175 GLY A CA 1
ATOM 1208 C C . GLY A 1 175 ? 12.260 -5.639 -14.832 1.00 78.31 175 GLY A C 1
ATOM 1209 O O . GLY A 1 175 ? 12.995 -5.193 -15.707 1.00 78.31 175 GLY A O 1
ATOM 1210 N N . VAL A 1 176 ? 12.238 -5.143 -13.589 1.00 83.69 176 VAL A N 1
ATOM 1211 C CA . VAL A 1 176 ? 13.123 -4.091 -13.073 1.00 83.69 176 VAL A CA 1
ATOM 1212 C C . VAL A 1 176 ? 13.534 -4.457 -11.646 1.00 83.69 176 VAL A C 1
ATOM 1214 O O . VAL A 1 176 ? 12.679 -4.744 -10.809 1.00 83.69 176 VAL A O 1
ATOM 1217 N N . PHE A 1 177 ? 14.836 -4.436 -11.356 1.00 79.38 177 PHE A N 1
ATOM 1218 C CA . PHE A 1 177 ? 15.387 -4.686 -10.023 1.00 79.38 177 PHE A CA 1
ATOM 1219 C C . PHE A 1 177 ? 16.349 -3.556 -9.644 1.00 79.38 177 PHE A C 1
ATOM 1221 O O . PHE A 1 177 ? 17.457 -3.479 -10.168 1.00 79.38 177 PHE A O 1
ATOM 1228 N N . GLY A 1 178 ? 15.907 -2.649 -8.768 1.00 80.88 178 GLY A N 1
ATOM 1229 C CA . GLY A 1 178 ? 16.736 -1.553 -8.261 1.00 80.88 178 GLY A CA 1
ATOM 1230 C C . GLY A 1 178 ? 17.278 -1.867 -6.872 1.00 80.88 178 GLY A C 1
ATOM 1231 O O . GLY A 1 178 ? 16.508 -2.076 -5.934 1.00 80.88 178 GLY A O 1
ATOM 1232 N N . VAL A 1 179 ? 18.604 -1.887 -6.739 1.00 78.88 179 VAL A N 1
ATOM 1233 C CA . VAL A 1 179 ? 19.312 -2.134 -5.477 1.00 78.88 179 VAL A CA 1
ATOM 1234 C C . VAL A 1 179 ? 20.203 -0.948 -5.166 1.00 78.88 179 VAL A C 1
ATOM 1236 O O . VAL A 1 179 ? 20.942 -0.477 -6.026 1.00 78.88 179 VAL A O 1
ATOM 1239 N N . ASN A 1 180 ? 20.166 -0.507 -3.912 1.00 79.19 180 ASN A N 1
ATOM 1240 C CA . ASN A 1 180 ? 21.162 0.395 -3.362 1.00 79.19 180 ASN A CA 1
ATOM 1241 C C . ASN A 1 180 ? 22.049 -0.395 -2.393 1.00 79.19 180 ASN A C 1
ATOM 1243 O O . ASN A 1 180 ? 21.545 -0.984 -1.441 1.00 79.19 180 ASN A O 1
ATOM 1247 N N . MET A 1 181 ? 23.354 -0.440 -2.672 1.00 81.62 181 MET A N 1
ATOM 1248 C CA . MET A 1 181 ? 24.346 -1.170 -1.870 1.00 81.62 181 MET A CA 1
ATOM 1249 C C . MET A 1 181 ? 24.982 -0.307 -0.771 1.00 81.62 181 MET A C 1
ATOM 1251 O O . MET A 1 181 ? 25.869 -0.783 -0.063 1.00 81.62 181 MET A O 1
ATOM 1255 N N . ALA A 1 182 ? 24.577 0.959 -0.634 1.00 79.19 182 ALA A N 1
ATOM 1256 C CA . ALA A 1 182 ? 25.095 1.831 0.408 1.00 79.19 182 ALA A CA 1
ATOM 1257 C C . ALA A 1 182 ? 24.724 1.276 1.792 1.00 79.19 182 ALA A C 1
ATOM 1259 O O . ALA A 1 182 ? 23.552 1.080 2.109 1.00 79.19 182 ALA A O 1
ATOM 1260 N N . SER A 1 183 ? 25.737 1.025 2.622 1.00 75.56 183 SER A N 1
ATOM 1261 C CA . SER A 1 183 ? 25.569 0.601 4.017 1.00 75.56 183 SER A CA 1
ATOM 1262 C C . SER A 1 183 ? 25.377 1.780 4.979 1.00 75.56 183 SER A C 1
ATOM 1264 O O . SER A 1 183 ? 25.037 1.574 6.143 1.00 75.56 183 SER A O 1
ATOM 1266 N N . THR A 1 184 ? 25.584 3.011 4.501 1.00 75.94 184 THR A N 1
ATOM 1267 C CA . THR A 1 184 ? 25.432 4.275 5.234 1.00 75.94 184 THR A CA 1
ATOM 1268 C C . THR A 1 184 ? 24.899 5.377 4.305 1.00 75.94 184 THR A C 1
ATOM 1270 O O . THR A 1 184 ? 24.974 5.261 3.083 1.00 75.94 184 THR A O 1
ATOM 1273 N N . GLY A 1 185 ? 24.353 6.455 4.883 1.00 63.62 185 GLY A N 1
ATOM 1274 C CA . GLY A 1 185 ? 23.732 7.569 4.151 1.00 63.62 185 GLY A CA 1
ATOM 1275 C C . GLY A 1 185 ? 22.203 7.464 4.106 1.00 63.62 185 GLY A C 1
ATOM 1276 O O . GLY A 1 185 ? 21.649 6.427 3.751 1.00 63.62 185 GLY A O 1
ATOM 1277 N N . VAL A 1 186 ? 21.507 8.535 4.501 1.00 72.81 186 VAL A N 1
ATOM 1278 C CA . VAL A 1 186 ? 20.037 8.581 4.567 1.00 72.81 186 VAL A CA 1
ATOM 1279 C C . VAL A 1 186 ? 19.521 9.714 3.671 1.00 72.81 186 VAL A C 1
ATOM 1281 O O . VAL A 1 186 ? 19.941 10.851 3.888 1.00 72.81 186 VAL A O 1
ATOM 1284 N N . PRO A 1 187 ? 18.605 9.454 2.709 1.00 70.62 187 PRO A N 1
ATOM 1285 C CA . PRO A 1 187 ? 18.007 8.159 2.346 1.00 70.62 187 PRO A CA 1
ATOM 1286 C C . PRO A 1 187 ? 18.784 7.388 1.252 1.00 70.62 187 PRO A C 1
ATOM 1288 O O . PRO A 1 187 ? 19.109 7.937 0.201 1.00 70.62 187 PRO A O 1
ATOM 1291 N N . ALA A 1 188 ? 19.010 6.084 1.458 1.00 77.25 188 ALA A N 1
ATOM 1292 C CA . ALA A 1 188 ? 19.573 5.165 0.461 1.00 77.25 188 ALA A CA 1
ATOM 1293 C C . ALA A 1 188 ? 18.453 4.421 -0.290 1.00 77.25 188 ALA A C 1
ATOM 1295 O O . ALA A 1 188 ? 17.998 3.354 0.119 1.00 77.25 188 ALA A O 1
ATOM 1296 N N . ASN A 1 189 ? 17.983 4.997 -1.398 1.00 80.62 189 ASN A N 1
ATOM 1297 C CA . ASN A 1 189 ? 16.869 4.435 -2.168 1.00 80.62 189 ASN A CA 1
ATOM 1298 C C . ASN A 1 189 ? 17.361 3.509 -3.290 1.00 80.62 189 ASN A C 1
ATOM 1300 O O . ASN A 1 189 ? 18.273 3.884 -4.025 1.00 80.62 189 ASN A O 1
ATOM 1304 N N . GLY A 1 190 ? 16.744 2.329 -3.441 1.00 80.12 190 GLY A N 1
ATOM 1305 C CA . GLY A 1 190 ? 16.968 1.428 -4.585 1.00 80.12 190 GLY A CA 1
ATOM 1306 C C . GLY A 1 190 ? 16.087 1.759 -5.795 1.00 80.12 190 GLY A C 1
ATOM 1307 O O . GLY A 1 190 ? 16.572 1.797 -6.921 1.00 80.12 190 GLY A O 1
ATOM 1308 N N . VAL A 1 191 ? 14.802 2.048 -5.559 1.00 83.25 191 VAL A N 1
ATOM 1309 C CA . VAL A 1 191 ? 13.833 2.517 -6.564 1.00 83.25 191 VAL A CA 1
ATOM 1310 C C . VAL A 1 191 ? 13.005 3.640 -5.944 1.00 83.25 191 VAL A C 1
ATOM 1312 O O . VAL A 1 191 ? 12.530 3.499 -4.819 1.00 83.25 191 VAL A O 1
ATOM 1315 N N . VAL A 1 192 ? 12.821 4.741 -6.674 1.00 78.56 192 VAL A N 1
ATOM 1316 C CA . VAL A 1 192 ? 11.931 5.845 -6.287 1.00 78.56 192 VAL A CA 1
ATOM 1317 C C . VAL A 1 192 ? 10.940 6.073 -7.418 1.00 78.56 192 VAL A C 1
ATOM 1319 O O . VAL A 1 192 ? 11.344 6.355 -8.544 1.00 78.56 192 VAL A O 1
ATOM 1322 N N . GLY A 1 193 ? 9.649 5.948 -7.116 1.00 80.12 193 GLY A N 1
ATOM 1323 C CA . GLY A 1 193 ? 8.574 6.354 -8.014 1.00 80.12 193 GLY A CA 1
ATOM 1324 C C . GLY A 1 193 ? 8.018 7.703 -7.578 1.00 80.12 193 GLY A C 1
ATOM 1325 O O . GLY A 1 193 ? 7.513 7.827 -6.465 1.00 80.12 193 GLY A O 1
ATOM 1326 N N . GLN A 1 194 ? 8.120 8.714 -8.438 1.00 78.94 194 GLN A N 1
ATOM 1327 C CA . GLN A 1 194 ? 7.620 10.062 -8.175 1.00 78.94 194 GLN A CA 1
ATOM 1328 C C . GLN A 1 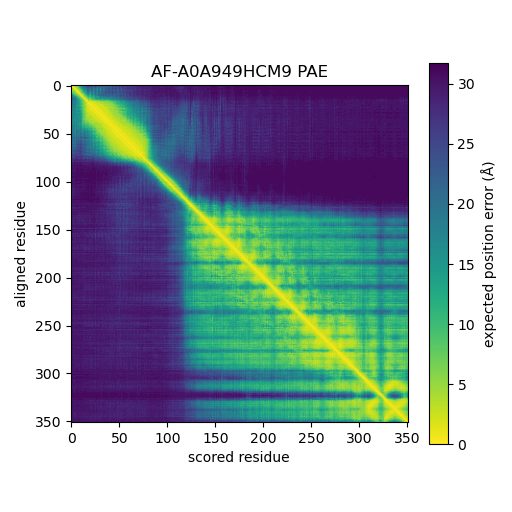194 ? 6.714 10.499 -9.322 1.00 78.94 194 GLN A C 1
ATOM 1330 O O . GLN A 1 194 ? 7.073 10.360 -10.490 1.00 78.94 194 GLN A O 1
ATOM 1335 N N . SER A 1 195 ? 5.561 11.071 -8.982 1.00 75.56 195 SER A N 1
ATOM 1336 C CA . SER A 1 195 ? 4.686 11.730 -9.945 1.00 75.56 195 SER A CA 1
ATOM 1337 C C . SER A 1 195 ? 4.388 13.149 -9.477 1.00 75.56 195 SER A C 1
ATOM 1339 O O . SER A 1 195 ? 4.084 13.364 -8.308 1.00 75.56 195 SER A O 1
ATOM 1341 N N . LEU A 1 196 ? 4.519 14.114 -10.389 1.00 77.69 196 LEU A N 1
ATOM 1342 C CA . LEU A 1 196 ? 4.226 15.533 -10.141 1.00 77.69 196 LEU A CA 1
ATOM 1343 C C . LEU A 1 196 ? 2.811 15.925 -10.591 1.00 77.69 196 LEU A C 1
ATOM 1345 O O . LEU A 1 196 ? 2.420 17.082 -10.466 1.00 77.69 196 LEU A O 1
ATOM 1349 N N . SER A 1 197 ? 2.057 14.982 -11.159 1.00 73.44 197 SER A N 1
ATOM 1350 C CA . SER A 1 197 ? 0.681 15.228 -11.578 1.00 73.44 197 SER A CA 1
ATOM 1351 C C . SER A 1 197 ? -0.233 15.353 -10.360 1.00 73.44 197 SER A C 1
ATOM 1353 O O . SER A 1 197 ? -0.083 14.613 -9.388 1.00 73.44 197 SER A O 1
ATOM 1355 N N . THR A 1 198 ? -1.238 16.226 -10.450 1.00 63.97 198 THR A N 1
ATOM 1356 C CA . THR A 1 198 ? -2.308 16.356 -9.444 1.00 63.97 198 THR A CA 1
ATOM 1357 C C . THR A 1 198 ? -3.133 15.076 -9.276 1.00 63.97 198 THR A C 1
ATOM 1359 O O . THR A 1 198 ? -3.811 14.918 -8.269 1.00 63.97 198 THR A O 1
ATOM 1362 N N . HIS A 1 199 ? -3.037 14.151 -10.236 1.00 66.81 199 HIS A N 1
ATOM 1363 C CA . HIS A 1 199 ? -3.643 12.815 -10.214 1.00 66.81 199 HIS A CA 1
ATOM 1364 C C . HIS A 1 199 ? -2.580 11.715 -10.395 1.00 66.81 199 HIS A C 1
ATOM 1366 O O . HIS A 1 199 ? -2.848 10.633 -10.912 1.00 66.81 199 HIS A O 1
ATOM 1372 N N . GLY A 1 200 ? -1.328 12.028 -10.066 1.00 52.00 200 GLY A N 1
ATOM 1373 C CA . GLY A 1 200 ? -0.180 11.186 -10.350 1.00 52.00 200 GLY A CA 1
ATOM 1374 C C . GLY A 1 200 ? -0.075 9.964 -9.447 1.00 52.00 200 GLY A C 1
ATOM 1375 O O . GLY A 1 200 ? -0.206 10.069 -8.232 1.00 52.00 200 GLY A O 1
ATOM 1376 N N . VAL A 1 201 ? 0.268 8.813 -10.025 1.00 70.06 201 VAL A N 1
ATOM 1377 C CA . VAL A 1 201 ? 0.652 7.615 -9.267 1.00 70.06 201 VAL A CA 1
ATOM 1378 C C . VAL A 1 201 ? 2.169 7.455 -9.341 1.00 70.06 201 VAL A C 1
ATOM 1380 O O . VAL A 1 201 ? 2.725 7.334 -10.429 1.00 70.06 201 VAL A O 1
ATOM 1383 N N . GLY A 1 202 ? 2.854 7.491 -8.194 1.00 75.50 202 GLY A N 1
ATOM 1384 C CA . GLY A 1 202 ? 4.313 7.316 -8.137 1.00 75.50 202 GLY A CA 1
ATOM 1385 C C . GLY A 1 202 ? 4.747 5.869 -8.390 1.00 75.50 202 GLY A C 1
ATOM 1386 O O . GLY A 1 202 ? 5.669 5.626 -9.163 1.00 75.50 202 GLY A O 1
ATOM 1387 N N . VAL A 1 203 ? 4.061 4.905 -7.765 1.00 79.81 203 VAL A N 1
ATOM 1388 C CA . VAL A 1 203 ? 4.278 3.460 -7.944 1.00 79.81 203 VAL A CA 1
ATOM 1389 C C . VAL A 1 203 ? 2.919 2.768 -8.007 1.00 79.81 203 VAL A C 1
ATOM 1391 O O . VAL A 1 203 ? 2.114 2.916 -7.091 1.00 79.81 203 VAL A O 1
ATOM 1394 N N . TYR A 1 204 ? 2.669 2.003 -9.071 1.00 71.62 204 TYR A N 1
ATOM 1395 C CA . TYR A 1 204 ? 1.437 1.234 -9.256 1.00 71.62 204 TYR A CA 1
ATOM 1396 C C . TYR A 1 204 ? 1.772 -0.249 -9.434 1.00 71.62 204 TYR A C 1
ATOM 1398 O O . TYR A 1 204 ? 2.440 -0.622 -10.396 1.00 71.62 204 TYR A O 1
ATOM 1406 N N . GLY A 1 205 ? 1.350 -1.088 -8.486 1.00 74.88 205 GLY A N 1
ATOM 1407 C CA . GLY A 1 205 ? 1.567 -2.534 -8.530 1.00 74.88 205 GLY A CA 1
ATOM 1408 C C . GLY A 1 205 ? 0.275 -3.275 -8.851 1.00 74.88 205 GLY A C 1
ATOM 1409 O O . GLY A 1 205 ? -0.645 -3.277 -8.036 1.00 74.88 205 GLY A O 1
ATOM 1410 N N . VAL A 1 206 ? 0.216 -3.927 -10.013 1.00 71.81 206 VAL A N 1
ATOM 1411 C CA . VAL A 1 206 ? -0.930 -4.739 -10.449 1.00 71.81 206 VAL A CA 1
ATOM 1412 C C . VAL A 1 206 ? -0.513 -6.196 -10.536 1.00 71.81 206 VAL A C 1
ATOM 1414 O O . VAL A 1 206 ? 0.497 -6.524 -11.153 1.00 71.81 206 VAL A O 1
ATOM 1417 N N . ALA A 1 207 ? -1.327 -7.080 -9.968 1.00 75.25 207 ALA A N 1
ATOM 1418 C CA . ALA A 1 207 ? -1.177 -8.516 -10.134 1.00 75.25 207 ALA A CA 1
ATOM 1419 C C . ALA A 1 207 ? -2.481 -9.091 -10.711 1.00 75.25 207 ALA A C 1
ATOM 1421 O O . ALA A 1 207 ? -3.432 -9.363 -9.985 1.00 75.25 207 ALA A O 1
ATOM 1422 N N . ALA A 1 208 ? -2.524 -9.205 -12.043 1.00 68.69 208 ALA A N 1
ATOM 1423 C CA . ALA A 1 208 ? -3.749 -9.372 -12.833 1.00 68.69 208 ALA A CA 1
ATOM 1424 C C . ALA A 1 208 ? -4.231 -10.825 -13.015 1.00 68.69 208 ALA A C 1
ATOM 1426 O O . ALA A 1 208 ? -5.124 -11.072 -13.824 1.00 68.69 208 ALA A O 1
ATOM 1427 N N . THR A 1 209 ? -3.645 -11.812 -12.331 1.00 70.06 209 THR A N 1
ATOM 1428 C CA . THR A 1 209 ? -4.073 -13.203 -12.538 1.00 70.06 209 THR A CA 1
ATOM 1429 C C . THR A 1 209 ? -5.460 -13.425 -11.936 1.00 70.06 209 THR A C 1
ATOM 1431 O O . THR A 1 209 ? -5.686 -13.141 -10.763 1.00 70.06 209 THR A O 1
ATOM 1434 N N . ALA A 1 210 ? -6.385 -13.968 -12.733 1.00 63.19 210 ALA A N 1
ATOM 1435 C CA . ALA A 1 210 ? -7.779 -14.195 -12.336 1.00 63.19 210 ALA A CA 1
ATOM 1436 C C . ALA A 1 210 ? -7.960 -15.302 -11.276 1.00 63.19 210 ALA A C 1
ATOM 1438 O O . ALA A 1 210 ? -9.047 -15.480 -10.732 1.00 63.19 210 ALA A O 1
ATOM 1439 N N . THR A 1 211 ? -6.902 -16.061 -10.989 1.00 68.94 211 THR A N 1
ATOM 1440 C CA . THR A 1 211 ? -6.900 -17.169 -10.031 1.00 68.94 211 THR A CA 1
ATOM 1441 C C . THR A 1 211 ? -5.642 -17.133 -9.171 1.00 68.94 211 THR A C 1
ATOM 1443 O O . THR A 1 211 ? -4.571 -16.773 -9.660 1.00 68.94 211 THR A O 1
ATOM 1446 N N . GLY A 1 212 ? -5.758 -17.594 -7.923 1.00 62.28 212 GLY A N 1
ATOM 1447 C CA . GLY A 1 212 ? -4.647 -17.696 -6.973 1.00 62.28 212 GLY A CA 1
ATOM 1448 C C . GLY A 1 212 ? -4.425 -16.428 -6.134 1.00 62.28 212 GLY A C 1
ATOM 1449 O O . GLY A 1 212 ? -4.932 -15.361 -6.473 1.00 62.28 212 GLY A O 1
ATOM 1450 N N . PRO A 1 213 ? -3.698 -16.531 -5.005 1.00 69.94 213 PRO A N 1
ATOM 1451 C CA . PRO A 1 213 ? -3.390 -15.377 -4.170 1.00 69.94 213 PRO A CA 1
ATOM 1452 C C . PRO A 1 213 ? -2.342 -14.497 -4.860 1.00 69.94 213 PRO A C 1
ATOM 1454 O O . PRO A 1 213 ? -1.184 -14.891 -5.004 1.00 69.94 213 PRO A O 1
ATOM 1457 N N . THR A 1 214 ? -2.736 -13.296 -5.269 1.00 66.50 214 THR A N 1
ATOM 1458 C CA . THR A 1 214 ? -1.843 -12.315 -5.888 1.00 66.50 214 THR A CA 1
ATOM 1459 C C . THR A 1 214 ? -1.488 -11.184 -4.931 1.00 66.50 214 THR A C 1
ATOM 1461 O O . THR A 1 214 ? -2.245 -10.845 -4.023 1.00 66.50 214 THR A O 1
ATOM 1464 N N . ILE A 1 215 ? -0.305 -10.592 -5.116 1.00 73.25 215 ILE A N 1
ATOM 1465 C CA . ILE A 1 215 ? 0.146 -9.430 -4.345 1.00 73.25 215 ILE A CA 1
ATOM 1466 C C . ILE A 1 215 ? 0.655 -8.383 -5.335 1.00 73.25 215 ILE A C 1
ATOM 1468 O O . ILE A 1 215 ? 1.664 -8.614 -5.995 1.00 73.25 215 ILE A O 1
ATOM 1472 N N . GLY A 1 216 ? -0.032 -7.241 -5.433 1.00 71.69 216 GLY A N 1
ATOM 1473 C CA . GLY A 1 216 ? 0.3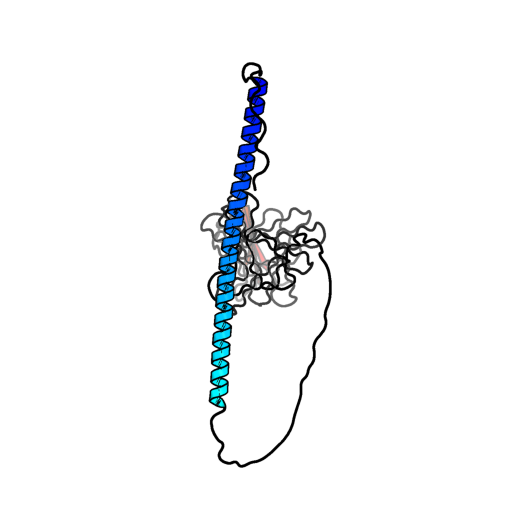84 -6.133 -6.304 1.00 71.69 216 GLY A CA 1
ATOM 1474 C C . GLY A 1 216 ? 1.624 -5.401 -5.782 1.00 71.69 216 GLY A C 1
ATOM 1475 O O . GLY A 1 216 ? 2.547 -5.119 -6.539 1.00 71.69 216 GLY A O 1
ATOM 1476 N N . VAL A 1 217 ? 1.680 -5.144 -4.469 1.00 80.31 217 VAL A N 1
ATOM 1477 C CA . VAL A 1 217 ? 2.821 -4.510 -3.789 1.00 80.31 217 VAL A CA 1
ATOM 1478 C C . VAL A 1 217 ? 3.096 -5.250 -2.484 1.00 80.31 217 VAL A C 1
ATOM 1480 O O . VAL A 1 217 ? 2.198 -5.425 -1.662 1.00 80.31 217 VAL A O 1
ATOM 1483 N N . ARG A 1 218 ? 4.343 -5.685 -2.273 1.00 76.62 218 ARG A N 1
ATOM 1484 C CA . ARG A 1 218 ? 4.771 -6.365 -1.043 1.00 76.62 218 ARG A CA 1
ATOM 1485 C C . ARG A 1 218 ? 5.946 -5.635 -0.403 1.00 76.62 218 ARG A C 1
ATOM 1487 O O . ARG A 1 218 ? 7.052 -5.684 -0.931 1.00 76.62 218 ARG A O 1
ATOM 1494 N N . GLY A 1 219 ? 5.736 -5.052 0.775 1.00 78.38 219 GLY A N 1
ATOM 1495 C CA . GLY A 1 219 ? 6.835 -4.649 1.652 1.00 78.38 219 GLY A CA 1
ATOM 1496 C C . GLY A 1 219 ? 7.290 -5.822 2.517 1.00 78.38 219 GLY A C 1
ATOM 1497 O O . GLY A 1 219 ? 6.468 -6.503 3.132 1.00 78.38 219 GLY A O 1
ATOM 1498 N N . ARG A 1 220 ? 8.600 -6.070 2.594 1.00 77.75 220 ARG A N 1
ATOM 1499 C CA . ARG A 1 220 ? 9.200 -7.021 3.540 1.00 77.75 220 ARG A CA 1
ATOM 1500 C C . ARG A 1 220 ? 10.464 -6.415 4.121 1.00 77.75 220 ARG A C 1
ATOM 1502 O O . ARG A 1 220 ? 11.281 -5.879 3.384 1.00 77.75 220 ARG A O 1
ATOM 1509 N N . THR A 1 221 ? 10.645 -6.583 5.422 1.00 72.88 221 THR A N 1
ATOM 1510 C CA . THR A 1 221 ? 11.855 -6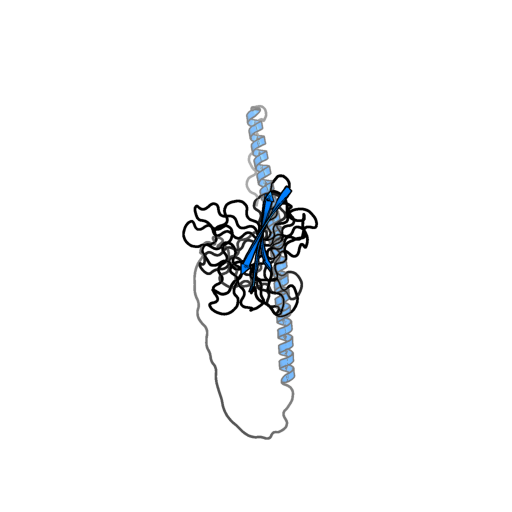.175 6.124 1.00 72.88 221 THR A CA 1
ATOM 1511 C C . THR A 1 221 ? 12.259 -7.233 7.148 1.00 72.88 221 THR A C 1
ATOM 1513 O O . THR A 1 221 ? 11.400 -7.934 7.680 1.00 72.88 221 THR A O 1
ATOM 1516 N N . ASN A 1 222 ? 13.564 -7.362 7.388 1.00 74.50 222 ASN A N 1
ATOM 1517 C CA . ASN A 1 222 ? 14.138 -8.337 8.320 1.00 74.50 222 ASN A CA 1
ATOM 1518 C C . ASN A 1 222 ? 14.631 -7.690 9.626 1.00 74.50 222 ASN A C 1
ATOM 1520 O O . ASN A 1 222 ? 15.019 -8.405 10.545 1.00 74.50 222 ASN A O 1
ATOM 1524 N N . SER A 1 223 ? 14.660 -6.355 9.708 1.00 70.62 223 SER A N 1
ATOM 1525 C CA . SER A 1 223 ? 15.148 -5.653 10.899 1.00 70.62 223 SER A CA 1
ATOM 1526 C C . SER A 1 223 ? 14.055 -5.555 11.980 1.00 70.62 223 SER A C 1
ATOM 1528 O O . SER A 1 223 ? 12.913 -5.223 11.646 1.00 70.62 223 SER A O 1
ATOM 1530 N N . PRO A 1 224 ? 14.373 -5.766 13.272 1.00 61.47 224 PRO A N 1
ATOM 1531 C CA . PRO A 1 224 ? 13.390 -5.719 14.361 1.00 61.47 224 PRO A CA 1
ATOM 1532 C C . PRO A 1 224 ? 12.648 -4.383 14.521 1.00 61.47 224 PRO A C 1
ATOM 1534 O O . PRO A 1 224 ? 11.549 -4.360 15.062 1.00 61.47 224 PRO A O 1
ATOM 1537 N N . THR A 1 225 ? 13.230 -3.271 14.065 1.00 71.94 225 THR A N 1
ATOM 1538 C CA . THR A 1 225 ? 12.706 -1.904 14.265 1.00 71.94 225 THR A CA 1
ATOM 1539 C C . THR A 1 225 ? 12.216 -1.248 12.976 1.00 71.94 225 THR A C 1
ATOM 1541 O O . THR A 1 225 ? 12.082 -0.029 12.898 1.00 71.94 225 THR A O 1
ATOM 1544 N N . SER A 1 226 ? 11.996 -2.036 11.929 1.00 69.31 226 SER A N 1
ATOM 1545 C CA . SER A 1 226 ? 11.785 -1.503 10.585 1.00 69.31 226 SER A CA 1
ATOM 1546 C C . SER A 1 226 ? 10.330 -1.534 10.136 1.00 69.31 226 SER A C 1
ATOM 1548 O O . SER A 1 226 ? 9.554 -2.417 10.494 1.00 69.31 226 SER A O 1
ATOM 1550 N N . THR A 1 227 ? 9.984 -0.572 9.287 1.00 74.81 227 THR A N 1
ATOM 1551 C CA . THR A 1 227 ? 8.658 -0.446 8.683 1.00 74.81 227 THR A CA 1
ATOM 1552 C C . THR A 1 227 ? 8.718 -0.946 7.246 1.00 74.81 227 THR A C 1
ATOM 1554 O O . THR A 1 227 ? 9.441 -0.390 6.425 1.00 74.81 227 THR A O 1
ATOM 1557 N N . ALA A 1 228 ? 7.968 -2.004 6.930 1.00 73.56 228 ALA A N 1
ATOM 1558 C CA . ALA A 1 228 ? 7.972 -2.606 5.595 1.00 73.56 228 ALA A CA 1
ATOM 1559 C C . ALA A 1 228 ? 7.230 -1.758 4.545 1.00 73.56 228 ALA A C 1
ATOM 1561 O O . ALA A 1 228 ? 7.631 -1.723 3.386 1.00 73.56 228 ALA A O 1
ATOM 1562 N N . VAL A 1 229 ? 6.138 -1.102 4.953 1.00 80.56 229 VAL A N 1
ATOM 1563 C CA . VAL A 1 229 ? 5.339 -0.177 4.138 1.00 80.56 229 VAL A CA 1
ATOM 1564 C C . VAL A 1 229 ? 4.897 0.968 5.045 1.00 80.56 229 VAL A C 1
ATOM 1566 O O . VAL A 1 229 ? 4.276 0.719 6.078 1.00 80.56 229 VAL A O 1
ATOM 1569 N N . LYS A 1 230 ? 5.222 2.210 4.677 1.00 76.44 230 LYS A N 1
ATOM 1570 C CA . LYS A 1 230 ? 4.747 3.425 5.352 1.00 76.44 230 LYS A CA 1
ATOM 1571 C C . LYS A 1 230 ? 3.939 4.238 4.345 1.00 76.44 230 LYS A C 1
ATOM 1573 O O . LYS A 1 230 ? 4.487 4.644 3.327 1.00 76.44 230 LYS A O 1
ATOM 1578 N N . GLY A 1 231 ? 2.661 4.464 4.635 1.00 78.56 231 GLY A N 1
ATOM 1579 C CA . GLY A 1 231 ? 1.865 5.476 3.948 1.00 78.56 231 GLY A CA 1
ATOM 1580 C C . GLY A 1 231 ? 1.804 6.733 4.804 1.00 78.56 231 GLY A C 1
ATOM 1581 O O . GLY A 1 231 ? 1.406 6.671 5.965 1.00 78.56 231 GLY A O 1
ATOM 1582 N N . GLU A 1 232 ? 2.251 7.854 4.256 1.00 76.00 232 GLU A N 1
ATOM 1583 C CA . GLU A 1 232 ? 2.317 9.141 4.939 1.00 76.00 232 GLU A CA 1
ATOM 1584 C C . GLU A 1 232 ? 1.720 10.200 4.025 1.00 76.00 232 GLU A C 1
ATOM 1586 O O . GLU A 1 232 ? 2.111 10.313 2.865 1.00 76.00 232 GLU A O 1
ATOM 1591 N N . ALA A 1 233 ? 0.772 10.966 4.553 1.00 75.38 233 ALA A N 1
ATOM 1592 C CA . ALA A 1 233 ? 0.171 12.079 3.845 1.00 75.38 233 ALA A CA 1
ATOM 1593 C C . ALA A 1 233 ? 0.386 13.339 4.686 1.00 75.38 233 ALA A C 1
ATOM 1595 O O . ALA A 1 233 ? -0.182 13.476 5.768 1.00 75.38 233 ALA A O 1
ATOM 1596 N N . VAL A 1 234 ? 1.266 14.220 4.207 1.00 72.31 234 VAL A N 1
ATOM 1597 C CA . VAL A 1 234 ? 1.609 15.481 4.871 1.00 72.31 234 VAL A CA 1
ATOM 1598 C C . VAL A 1 234 ? 0.862 16.588 4.143 1.00 72.31 234 VAL A C 1
ATOM 1600 O O . VAL A 1 234 ? 1.302 17.057 3.096 1.00 72.31 234 VAL A O 1
ATOM 1603 N N . THR A 1 235 ? -0.301 16.970 4.658 1.00 71.94 235 THR A N 1
ATOM 1604 C CA . THR A 1 235 ? -1.014 18.163 4.195 1.00 71.94 235 THR A CA 1
ATOM 1605 C C . THR A 1 235 ? -1.242 19.074 5.394 1.00 71.94 235 THR A C 1
ATOM 1607 O O . THR A 1 235 ? -1.493 18.603 6.503 1.00 71.94 235 THR A O 1
ATOM 1610 N N . ASN A 1 236 ? -1.128 20.384 5.177 1.00 66.88 236 ASN A N 1
ATOM 1611 C CA . ASN A 1 236 ? -1.394 21.377 6.221 1.00 66.88 236 ASN A CA 1
ATOM 1612 C C . ASN A 1 236 ? -2.894 21.714 6.318 1.00 66.88 236 ASN A C 1
ATOM 1614 O O . ASN A 1 236 ? -3.307 22.400 7.247 1.00 66.88 236 ASN A O 1
ATOM 1618 N N . GLU A 1 237 ? -3.699 21.226 5.368 1.00 68.12 237 GLU A N 1
ATOM 1619 C CA . GLU A 1 237 ? -5.144 21.429 5.261 1.00 68.12 237 GLU A CA 1
ATOM 1620 C C . GLU A 1 237 ? -5.802 20.201 4.597 1.00 68.12 237 GLU A C 1
ATOM 1622 O O . G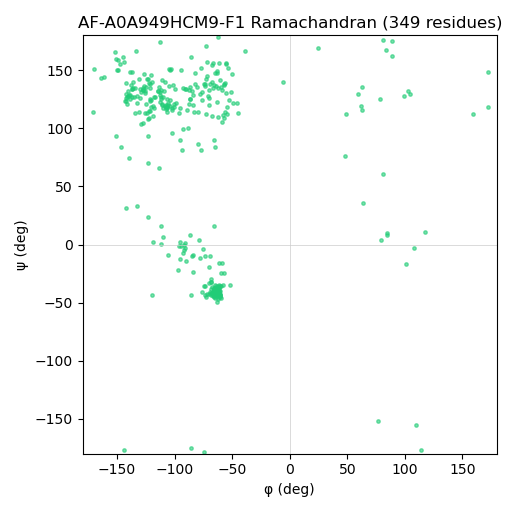LU A 1 237 ? -5.183 19.530 3.765 1.00 68.12 237 GLU A O 1
ATOM 1627 N N . GLY A 1 238 ? -7.059 19.906 4.944 1.00 63.59 238 GLY A N 1
ATOM 1628 C CA . GLY A 1 238 ? -7.843 18.799 4.373 1.00 63.59 238 GLY A CA 1
ATOM 1629 C C . GLY A 1 238 ? -7.708 17.447 5.095 1.00 63.59 238 GLY A C 1
ATOM 1630 O O . GLY A 1 238 ? -6.947 17.289 6.046 1.00 63.59 238 GLY A O 1
ATOM 1631 N N . SER A 1 239 ? -8.493 16.454 4.659 1.00 70.69 239 SER A N 1
ATOM 1632 C CA . SER A 1 239 ? -8.489 15.083 5.203 1.00 70.69 239 SER A CA 1
ATOM 1633 C C . SER A 1 239 ? -7.550 14.181 4.407 1.00 70.69 239 SER A C 1
ATOM 1635 O O . SER A 1 239 ? -7.972 13.446 3.515 1.00 70.69 239 SER A O 1
ATOM 1637 N N . ALA A 1 240 ? -6.259 14.254 4.710 1.00 72.75 240 ALA A N 1
ATOM 1638 C CA . ALA A 1 240 ? -5.253 13.435 4.049 1.00 72.75 240 ALA A CA 1
ATOM 1639 C C . ALA A 1 240 ? -5.311 11.966 4.516 1.00 72.75 240 ALA A C 1
ATOM 1641 O O . ALA A 1 240 ? -5.416 11.688 5.711 1.00 72.75 240 ALA A O 1
ATOM 1642 N N . ILE A 1 241 ? -5.214 11.017 3.580 1.00 77.81 241 ILE A N 1
ATOM 1643 C CA . ILE A 1 241 ? -5.219 9.574 3.862 1.00 77.81 241 ILE A CA 1
ATOM 1644 C C . ILE A 1 241 ? -3.821 9.015 3.585 1.00 77.81 241 ILE A C 1
ATOM 1646 O O . ILE A 1 241 ? -3.360 9.046 2.449 1.00 77.81 241 ILE A O 1
ATOM 1650 N N . GLY A 1 242 ? -3.151 8.481 4.612 1.00 76.38 242 GLY A N 1
ATOM 1651 C CA . GLY A 1 242 ? -1.830 7.854 4.457 1.00 76.38 242 GLY A CA 1
ATOM 1652 C C . GLY A 1 242 ? -1.887 6.484 3.771 1.00 76.38 242 GLY A C 1
ATOM 1653 O O . GLY A 1 242 ? -1.075 6.195 2.898 1.00 76.38 242 GLY A O 1
ATOM 1654 N N . VAL A 1 243 ? -2.858 5.642 4.148 1.00 82.88 243 VAL A N 1
ATOM 1655 C CA . VAL A 1 243 ? -3.121 4.324 3.544 1.00 82.88 243 VAL A CA 1
ATOM 1656 C C . VAL A 1 243 ? -4.632 4.118 3.462 1.00 82.88 243 VAL A C 1
ATOM 1658 O O . VAL A 1 243 ? -5.314 4.234 4.479 1.00 82.88 243 VAL A O 1
ATOM 1661 N N . SER A 1 244 ? -5.147 3.790 2.275 1.00 80.31 244 SER A N 1
ATOM 1662 C CA . SER A 1 244 ? -6.541 3.375 2.073 1.00 80.31 244 SER A CA 1
ATOM 1663 C C . SER A 1 244 ? -6.590 1.904 1.670 1.00 80.31 244 SER A C 1
ATOM 1665 O O . SER A 1 244 ? -5.827 1.478 0.803 1.00 80.31 244 SER A O 1
ATOM 1667 N N . GLY A 1 245 ? -7.469 1.133 2.308 1.00 81.19 245 GLY A N 1
ATOM 1668 C CA . GLY A 1 245 ? -7.710 -0.272 1.994 1.00 81.19 245 GLY A CA 1
ATOM 1669 C C . GLY A 1 245 ? -9.173 -0.488 1.626 1.00 81.19 245 GLY A C 1
ATOM 1670 O O . GLY A 1 245 ? -10.051 -0.309 2.469 1.00 81.19 245 GLY A O 1
ATOM 1671 N N . GLU A 1 246 ? -9.435 -0.876 0.380 1.00 81.56 246 GLU A N 1
ATOM 1672 C CA . GLU A 1 246 ? -10.779 -1.090 -0.162 1.00 81.56 246 GLU A CA 1
ATOM 1673 C C . GLU A 1 246 ? -10.940 -2.539 -0.630 1.00 81.56 246 GLU A C 1
ATOM 1675 O O . GLU A 1 246 ? -10.030 -3.124 -1.218 1.00 81.56 246 GLU A O 1
ATOM 1680 N N . SER A 1 247 ? -12.109 -3.128 -0.375 1.00 80.06 247 SER A N 1
ATOM 1681 C CA . SER A 1 247 ? -12.464 -4.435 -0.918 1.00 80.06 247 SER A CA 1
ATOM 1682 C C . SER A 1 247 ? -13.933 -4.459 -1.320 1.00 80.06 247 SER A C 1
ATOM 1684 O O . SER A 1 247 ? -14.811 -4.261 -0.485 1.00 80.06 247 SER A O 1
ATOM 1686 N N . SER A 1 248 ? -14.193 -4.727 -2.599 1.00 81.25 248 SER A N 1
ATOM 1687 C CA . SER A 1 248 ? -15.539 -4.903 -3.160 1.00 81.25 248 SER A CA 1
ATOM 1688 C C . SER A 1 248 ? -16.010 -6.363 -3.143 1.00 81.25 248 SER A C 1
ATOM 1690 O O . SER A 1 248 ? -17.136 -6.662 -3.539 1.00 81.25 248 SER A O 1
ATOM 1692 N N . ALA A 1 249 ? -15.160 -7.289 -2.690 1.00 73.75 249 ALA A N 1
ATOM 1693 C CA . ALA A 1 249 ? -15.478 -8.708 -2.665 1.00 73.75 249 ALA A CA 1
ATOM 1694 C C . ALA A 1 249 ? -16.492 -9.034 -1.548 1.00 73.75 249 ALA A C 1
ATOM 1696 O O . ALA A 1 249 ? -16.324 -8.566 -0.416 1.00 73.75 249 ALA A O 1
ATOM 1697 N N . PRO A 1 250 ? -17.502 -9.891 -1.798 1.00 73.38 250 PRO A N 1
ATOM 1698 C CA . PRO A 1 250 ? -18.346 -10.436 -0.737 1.00 73.38 250 PRO A CA 1
ATOM 1699 C C . PRO A 1 250 ? -17.488 -11.188 0.294 1.00 73.38 250 PRO A C 1
ATOM 1701 O O . PRO A 1 250 ? -16.895 -12.218 -0.014 1.00 73.38 250 PRO A O 1
ATOM 1704 N N . GLY A 1 251 ? -17.383 -10.651 1.513 1.00 75.69 251 GLY A N 1
ATOM 1705 C CA . GLY A 1 251 ? -16.502 -11.188 2.562 1.00 75.69 251 GLY A CA 1
ATOM 1706 C C . GLY A 1 251 ? -15.041 -10.719 2.494 1.00 75.69 251 GLY A C 1
ATOM 1707 O O . GLY A 1 251 ? -14.199 -11.257 3.210 1.00 75.69 251 GLY A O 1
ATOM 1708 N N . GLY A 1 252 ? -14.731 -9.734 1.649 1.00 73.69 252 GLY A N 1
ATOM 1709 C CA . GLY A 1 252 ? -13.412 -9.118 1.562 1.00 73.69 252 GLY A CA 1
ATOM 1710 C C . GLY A 1 252 ? -13.076 -8.225 2.760 1.00 73.69 252 GLY A C 1
ATOM 1711 O O . GLY A 1 252 ? -13.955 -7.720 3.459 1.00 73.69 252 GLY A O 1
ATOM 1712 N N . TYR A 1 253 ? -11.780 -8.015 2.990 1.00 80.12 253 TYR A N 1
ATOM 1713 C CA . TYR A 1 253 ? -11.266 -7.125 4.032 1.00 80.12 253 TYR A CA 1
ATOM 1714 C C . TYR A 1 253 ? -10.635 -5.899 3.375 1.00 80.12 253 TYR A C 1
ATOM 1716 O O . TYR A 1 253 ? -9.744 -6.056 2.546 1.00 80.12 253 TYR A O 1
ATOM 1724 N N . GLY A 1 254 ? -11.042 -4.688 3.767 1.00 82.00 254 GLY A N 1
ATOM 1725 C CA . GLY A 1 254 ? -10.324 -3.470 3.367 1.00 82.00 254 GLY A CA 1
ATOM 1726 C C . GLY A 1 254 ? -8.924 -3.415 3.991 1.00 82.00 254 GLY A C 1
ATOM 1727 O O . GLY A 1 254 ? -7.938 -3.162 3.307 1.00 82.00 254 GLY A O 1
ATOM 1728 N N . VAL A 1 255 ? -8.821 -3.746 5.284 1.00 86.38 255 VAL A N 1
ATOM 1729 C CA . VAL A 1 255 ? -7.552 -3.870 6.019 1.00 86.38 255 VAL A CA 1
ATOM 1730 C C . VAL A 1 255 ? -7.580 -5.147 6.857 1.00 86.38 255 VAL A C 1
ATOM 1732 O O . VAL A 1 255 ? -8.498 -5.352 7.651 1.00 86.38 255 VAL A O 1
ATOM 1735 N N . PHE A 1 256 ? -6.567 -6.002 6.701 1.00 82.94 256 PHE A N 1
ATOM 1736 C CA . PHE A 1 256 ? -6.411 -7.237 7.472 1.00 82.94 256 PHE A CA 1
ATOM 1737 C C . PHE A 1 256 ? -5.111 -7.208 8.280 1.00 82.94 256 PHE A C 1
ATOM 1739 O O . PHE A 1 256 ? -4.015 -7.275 7.725 1.00 82.94 256 PHE A O 1
ATOM 1746 N N . GLY A 1 257 ? -5.237 -7.103 9.603 1.00 86.06 257 GLY A N 1
ATOM 1747 C CA . GLY A 1 257 ? -4.111 -7.128 10.532 1.00 86.06 257 GLY A CA 1
ATOM 1748 C C . GLY A 1 257 ? -3.891 -8.521 11.114 1.00 86.06 257 GLY A C 1
ATOM 1749 O O . GLY A 1 257 ? -4.723 -8.995 11.886 1.00 86.06 257 GLY A O 1
ATOM 1750 N N . TYR A 1 258 ? -2.769 -9.170 10.785 1.00 84.44 258 TYR A N 1
ATOM 1751 C CA . TYR A 1 258 ? -2.421 -10.492 11.317 1.00 84.44 258 TYR A CA 1
ATOM 1752 C C . TYR A 1 258 ? -1.066 -10.499 12.020 1.00 84.44 258 TYR A C 1
ATOM 1754 O O . TYR A 1 258 ? 0.001 -10.464 11.408 1.00 84.44 258 TYR A O 1
ATOM 1762 N N . ALA A 1 259 ? -1.139 -10.592 13.341 1.00 87.25 259 ALA A N 1
ATOM 1763 C CA . ALA A 1 259 ? -0.013 -10.627 14.253 1.00 87.25 259 ALA A CA 1
ATOM 1764 C C . ALA A 1 259 ? 0.389 -12.092 14.526 1.00 87.25 259 ALA A C 1
ATOM 1766 O O . ALA A 1 259 ? -0.227 -12.765 15.346 1.00 87.25 259 ALA A O 1
ATOM 1767 N N . LYS A 1 260 ? 1.429 -12.601 13.844 1.00 85.81 260 LYS A N 1
ATOM 1768 C CA . LYS A 1 260 ? 1.793 -14.039 13.870 1.00 85.81 260 LYS A CA 1
ATOM 1769 C C . LYS A 1 260 ? 2.669 -14.484 15.054 1.00 85.81 260 LYS A C 1
ATOM 1771 O O . LYS A 1 260 ? 2.699 -15.673 15.361 1.00 85.81 260 LYS A O 1
ATOM 1776 N N . ALA A 1 261 ? 3.419 -13.580 15.686 1.00 84.19 261 ALA A N 1
ATOM 1777 C CA . ALA A 1 261 ? 4.312 -13.944 16.788 1.00 84.19 261 ALA A CA 1
ATOM 1778 C C . ALA A 1 261 ? 3.537 -14.596 17.949 1.00 84.19 261 ALA A C 1
ATOM 1780 O O . ALA A 1 261 ? 2.499 -14.083 18.366 1.00 84.19 261 ALA A O 1
ATOM 1781 N N . THR A 1 262 ? 4.053 -15.723 18.452 1.00 86.62 262 THR A N 1
ATOM 1782 C CA . THR A 1 262 ? 3.437 -16.556 19.505 1.00 86.62 262 THR A CA 1
ATOM 1783 C C . THR A 1 262 ? 3.879 -16.183 20.920 1.00 86.62 262 THR A C 1
ATOM 1785 O O . THR A 1 262 ? 3.390 -16.757 21.887 1.00 86.62 262 THR A O 1
ATOM 1788 N N . ALA A 1 263 ? 4.818 -15.248 21.047 1.00 85.19 263 ALA A N 1
ATOM 1789 C CA . ALA A 1 263 ? 5.315 -14.729 22.312 1.00 85.19 263 ALA A CA 1
ATOM 1790 C C . ALA A 1 263 ? 5.618 -13.232 22.175 1.00 85.19 263 ALA A C 1
ATOM 1792 O O . ALA A 1 263 ? 5.859 -12.737 21.071 1.00 85.19 263 ALA A O 1
ATOM 1793 N N . GLY A 1 264 ? 5.627 -12.530 23.309 1.00 84.75 264 GLY A N 1
ATOM 1794 C CA . GLY A 1 264 ? 5.774 -11.077 23.359 1.00 84.75 264 GLY A CA 1
ATOM 1795 C C . GLY A 1 264 ? 4.467 -10.326 23.090 1.00 84.75 264 GLY A C 1
ATOM 1796 O O . GLY A 1 264 ? 3.421 -10.914 22.817 1.00 84.75 264 GLY A O 1
ATOM 1797 N N . VAL A 1 265 ? 4.527 -9.000 23.207 1.00 83.50 265 VAL A N 1
ATOM 1798 C CA . VAL A 1 265 ? 3.398 -8.119 22.891 1.00 83.50 265 VAL A CA 1
ATOM 1799 C C . VAL A 1 265 ? 3.287 -7.996 21.374 1.00 83.50 265 VAL A C 1
ATOM 1801 O O . VAL A 1 265 ? 4.253 -7.624 20.712 1.00 83.50 265 VAL A O 1
ATOM 1804 N N . ASN A 1 266 ? 2.118 -8.311 20.818 1.00 82.81 266 ASN A N 1
ATOM 1805 C CA . ASN A 1 266 ? 1.905 -8.352 19.377 1.00 82.81 266 ASN A CA 1
ATOM 1806 C C . ASN A 1 266 ? 0.511 -7.811 19.028 1.00 82.81 266 ASN A C 1
ATOM 1808 O O . ASN A 1 266 ? -0.485 -8.239 19.612 1.00 82.81 266 ASN A O 1
ATOM 1812 N N . TYR A 1 267 ? 0.436 -6.875 18.081 1.00 86.00 267 TYR A N 1
ATOM 1813 C CA . TYR A 1 267 ? -0.803 -6.191 17.703 1.00 86.00 267 TYR A CA 1
ATOM 1814 C C . TYR A 1 267 ? -1.140 -6.489 16.244 1.00 86.00 267 TYR A C 1
ATOM 1816 O O . TYR A 1 267 ? -0.312 -6.272 15.364 1.00 86.00 267 TYR A O 1
ATOM 1824 N N . GLY A 1 268 ? -2.362 -6.955 15.967 1.00 87.06 268 GLY A N 1
ATOM 1825 C CA . GLY A 1 268 ? -2.840 -7.091 14.585 1.00 87.06 268 GLY A CA 1
ATOM 1826 C C . GLY A 1 268 ? -3.052 -5.724 13.929 1.00 87.06 268 GLY A C 1
ATOM 1827 O O . GLY A 1 268 ? -2.632 -5.508 12.797 1.00 87.06 268 GLY A O 1
ATOM 1828 N N . VAL A 1 269 ? -3.661 -4.794 14.672 1.00 89.62 269 VAL A N 1
ATOM 1829 C CA . VAL A 1 269 ? -3.841 -3.384 14.302 1.00 89.62 269 VAL A CA 1
ATOM 1830 C C . VAL A 1 269 ? -3.618 -2.537 15.554 1.00 89.62 269 VAL A C 1
ATOM 1832 O O . VAL A 1 269 ? -4.170 -2.847 16.610 1.00 89.62 269 VAL A O 1
ATOM 1835 N N . TYR A 1 270 ? -2.818 -1.477 15.442 1.00 86.31 270 TYR A N 1
ATOM 1836 C CA . TYR A 1 270 ? -2.590 -0.501 16.507 1.00 86.31 270 TYR A CA 1
ATOM 1837 C C . TYR A 1 270 ? -3.064 0.877 16.039 1.00 86.31 270 TYR A C 1
ATOM 1839 O O . TYR A 1 270 ? -2.546 1.409 15.060 1.00 86.31 270 TYR A O 1
ATOM 1847 N N . GLY A 1 271 ? -4.059 1.431 16.731 1.00 88.44 271 GLY A N 1
ATOM 1848 C CA . GLY A 1 271 ? -4.545 2.791 16.514 1.00 88.44 271 GLY A CA 1
ATOM 1849 C C . GLY A 1 271 ? -4.062 3.712 17.629 1.00 88.44 271 GLY A C 1
ATOM 1850 O O . GLY A 1 271 ? -4.146 3.357 18.805 1.00 88.44 271 GLY A O 1
ATOM 1851 N N . ARG A 1 272 ? -3.599 4.909 17.269 1.00 87.12 272 ARG A N 1
ATOM 1852 C CA . ARG A 1 272 ? -3.221 5.975 18.204 1.00 87.12 272 ARG A CA 1
ATOM 1853 C C . ARG A 1 272 ? -3.645 7.319 17.630 1.00 87.12 272 ARG A C 1
ATOM 1855 O O . ARG A 1 272 ? -3.472 7.560 16.440 1.00 87.12 272 ARG A O 1
ATOM 1862 N N . SER A 1 273 ? -4.177 8.187 18.484 1.00 83.75 273 SER A N 1
ATOM 1863 C CA . SER A 1 273 ? -4.429 9.588 18.158 1.00 83.75 273 SER A CA 1
ATOM 1864 C C . SER A 1 273 ? -3.849 10.455 19.266 1.00 83.75 273 SER A C 1
ATOM 1866 O O . SER A 1 273 ? -4.157 10.232 20.433 1.00 83.75 273 SER A O 1
ATOM 1868 N N . ASP A 1 274 ? -3.003 11.413 18.891 1.00 80.88 274 ASP A N 1
ATOM 1869 C CA . ASP A 1 274 ? -2.379 12.359 19.824 1.00 80.88 274 ASP A CA 1
ATOM 1870 C C . ASP A 1 274 ? -3.196 13.652 19.982 1.00 80.88 274 ASP A C 1
ATOM 1872 O O . ASP A 1 274 ? -2.800 14.547 20.725 1.00 80.88 274 ASP A O 1
ATOM 1876 N N . SER A 1 275 ? -4.336 13.777 19.288 1.00 76.62 275 SER A N 1
ATOM 1877 C CA . SER A 1 275 ? -5.187 14.962 19.415 1.00 76.62 275 SER A CA 1
ATOM 1878 C C . SER A 1 275 ? -5.863 14.982 20.797 1.00 76.62 275 SER A C 1
ATOM 1880 O O . SER A 1 275 ? -6.613 14.056 21.119 1.00 76.62 275 SER A O 1
ATOM 1882 N N . PRO A 1 276 ? -5.632 16.029 21.613 1.00 67.81 276 PRO A N 1
ATOM 1883 C CA . PRO A 1 276 ? -6.084 16.075 23.004 1.00 67.81 276 PRO A CA 1
ATOM 1884 C C . PRO A 1 276 ? -7.574 16.410 23.158 1.00 67.81 276 PRO A C 1
ATOM 1886 O O . PRO A 1 276 ? -8.111 16.309 24.259 1.00 67.81 276 PRO A O 1
ATOM 1889 N N . THR A 1 277 ? -8.244 16.843 22.087 1.00 66.19 277 THR A N 1
ATOM 1890 C CA . THR A 1 277 ? -9.616 17.376 22.141 1.00 66.19 277 THR A CA 1
ATOM 1891 C C . THR A 1 277 ? -10.604 16.570 21.308 1.00 66.19 277 THR A C 1
ATOM 1893 O O . THR A 1 277 ? -11.716 16.311 21.762 1.00 66.19 277 THR A O 1
ATOM 1896 N N . THR A 1 278 ? -10.220 16.176 20.093 1.00 71.69 278 THR A N 1
ATOM 1897 C CA . THR A 1 278 ? -11.123 15.553 19.107 1.00 71.69 278 THR A CA 1
ATOM 1898 C C . THR A 1 278 ? -10.434 14.449 18.300 1.00 71.69 278 THR A C 1
ATOM 1900 O O . THR A 1 278 ? -10.736 14.224 17.132 1.00 71.69 278 THR A O 1
ATOM 1903 N N . GLY A 1 279 ? -9.471 13.762 18.915 1.00 74.88 279 GLY A N 1
ATOM 1904 C CA . GLY A 1 279 ? -8.777 12.625 18.323 1.00 74.88 279 GLY A CA 1
ATOM 1905 C C . GLY A 1 279 ? -9.490 11.302 18.552 1.00 74.88 279 GLY A C 1
ATOM 1906 O O . GLY A 1 279 ? -9.867 10.982 19.678 1.00 74.88 279 GLY A O 1
ATOM 1907 N N . TRP A 1 280 ? -9.594 10.481 17.508 1.00 82.06 280 TRP A N 1
ATOM 1908 C CA . TRP A 1 280 ? -10.021 9.088 17.632 1.00 82.06 280 TRP A CA 1
ATOM 1909 C C . TRP A 1 280 ? -8.933 8.171 17.090 1.00 82.06 280 TRP A C 1
ATOM 1911 O O . TRP A 1 280 ? -8.524 8.292 15.939 1.00 82.06 280 TRP A O 1
ATOM 1921 N N . ALA A 1 281 ? -8.466 7.240 17.920 1.00 84.38 281 ALA A N 1
ATOM 1922 C CA . ALA A 1 281 ? -7.535 6.198 17.492 1.00 84.38 281 ALA A CA 1
ATOM 1923 C C . ALA A 1 281 ? -8.196 5.190 16.533 1.00 84.38 281 ALA A C 1
ATOM 1925 O O . ALA A 1 281 ? -7.533 4.644 15.656 1.00 84.38 281 ALA A O 1
ATOM 1926 N N . VAL A 1 282 ? -9.500 4.943 16.712 1.00 87.56 282 VAL A N 1
ATOM 1927 C CA . VAL A 1 282 ? -10.340 4.105 15.848 1.00 87.56 282 VAL A CA 1
ATOM 1928 C C . VAL A 1 282 ? -11.717 4.762 15.746 1.00 87.56 282 VAL A C 1
ATOM 1930 O O . VAL A 1 282 ? -12.350 5.021 16.768 1.00 87.56 282 VAL A O 1
ATOM 1933 N N . TRP A 1 283 ? -12.188 5.008 14.523 1.00 83.38 283 TRP A N 1
ATOM 1934 C CA . TRP A 1 283 ? -13.545 5.472 14.229 1.00 83.38 283 TRP A CA 1
ATOM 1935 C C . TRP A 1 283 ? -14.194 4.510 13.235 1.00 83.38 283 TRP A C 1
ATOM 1937 O O . TRP A 1 283 ? -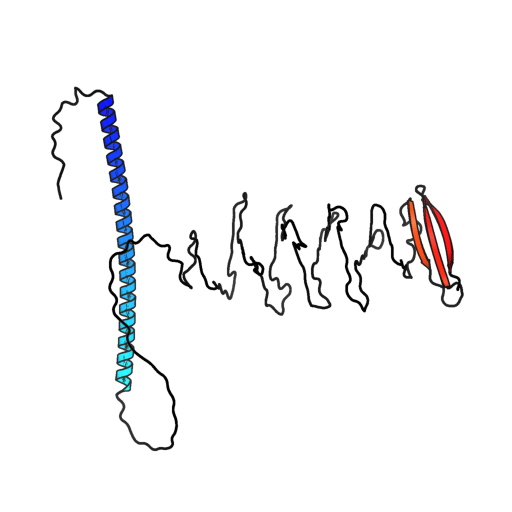13.556 4.086 12.273 1.00 83.38 283 TRP A O 1
ATOM 1947 N N . ALA A 1 284 ? -15.447 4.137 13.484 1.00 86.81 284 ALA A N 1
ATOM 1948 C CA . ALA A 1 284 ? -16.177 3.191 12.653 1.00 86.81 284 ALA A CA 1
ATOM 1949 C C . ALA A 1 284 ? -17.609 3.677 12.427 1.00 86.81 284 ALA A C 1
ATOM 1951 O O . ALA A 1 284 ? -18.304 4.045 13.374 1.00 86.81 284 ALA A O 1
ATOM 1952 N N . GLN A 1 285 ? -18.060 3.614 11.176 1.00 87.12 285 GLN A N 1
ATOM 1953 C CA . GLN A 1 285 ? -19.451 3.826 10.795 1.00 87.12 285 GLN A CA 1
ATOM 1954 C C . GLN A 1 285 ? -20.095 2.471 10.482 1.00 87.12 285 GLN A C 1
ATOM 1956 O O . GLN A 1 285 ? -19.590 1.710 9.660 1.00 87.12 285 GLN A O 1
ATOM 1961 N N . GLY A 1 286 ? -21.204 2.155 11.154 1.00 88.69 286 GLY A N 1
ATOM 1962 C CA . GLY A 1 286 ? -21.878 0.857 11.057 1.00 88.69 286 GLY A CA 1
ATOM 1963 C C . GLY A 1 286 ? -21.743 0.017 12.330 1.00 88.69 286 GLY A C 1
ATOM 1964 O O . GLY A 1 286 ? -21.592 0.546 13.429 1.00 88.69 286 GLY A O 1
ATOM 1965 N N . ARG A 1 287 ? -21.854 -1.310 12.202 1.00 85.38 287 ARG A N 1
ATOM 1966 C CA . ARG A 1 287 ? -21.825 -2.233 13.349 1.00 85.38 287 ARG A CA 1
ATOM 1967 C C . ARG A 1 287 ? -20.390 -2.642 13.685 1.00 85.38 287 ARG A C 1
ATOM 1969 O O . ARG A 1 287 ? -19.734 -3.279 12.866 1.00 85.38 287 ARG A O 1
ATOM 1976 N N . LEU A 1 288 ? -19.948 -2.365 14.912 1.00 89.00 288 LEU A N 1
ATOM 1977 C CA . LEU A 1 288 ? -18.723 -2.934 15.477 1.00 89.00 288 LEU A CA 1
ATOM 1978 C C . LEU A 1 288 ? -19.037 -4.287 16.130 1.00 89.00 288 LEU A C 1
ATOM 1980 O O . LEU A 1 288 ? -19.898 -4.372 17.005 1.00 89.00 288 LEU A O 1
ATOM 1984 N N . ARG A 1 289 ? -18.327 -5.347 15.730 1.00 87.19 289 ARG A N 1
ATOM 1985 C CA . ARG A 1 289 ? -18.414 -6.676 16.351 1.00 87.19 289 ARG A CA 1
ATOM 1986 C C . ARG A 1 289 ? -17.069 -7.046 16.964 1.00 87.19 289 ARG A C 1
ATOM 1988 O O . ARG A 1 289 ? -16.066 -7.060 16.260 1.00 87.19 289 ARG A O 1
ATOM 1995 N N . VAL A 1 290 ? -17.072 -7.423 18.242 1.00 88.38 290 VAL A N 1
ATOM 1996 C CA . VAL A 1 290 ? -15.911 -8.000 18.935 1.00 88.38 290 VAL A CA 1
ATOM 1997 C C . VAL A 1 290 ? -16.300 -9.384 19.447 1.00 88.38 290 VAL A C 1
ATOM 1999 O O . VAL A 1 290 ? -17.249 -9.514 20.211 1.00 88.38 290 VAL A O 1
ATOM 2002 N N . THR A 1 291 ? -15.622 -10.428 18.970 1.00 87.69 291 THR A N 1
ATOM 2003 C CA . THR A 1 291 ? -15.886 -11.828 19.359 1.00 87.69 291 THR A CA 1
ATOM 2004 C C . THR A 1 291 ? -14.951 -12.331 20.456 1.00 87.69 291 THR A C 1
ATOM 2006 O O . THR A 1 291 ? -15.269 -13.305 21.131 1.00 87.69 291 THR A O 1
ATOM 2009 N N . GLY A 1 292 ? -13.792 -11.691 20.614 1.00 86.00 292 GLY A N 1
ATOM 2010 C CA . GLY A 1 292 ? -12.841 -11.978 21.681 1.00 86.00 292 GLY A CA 1
ATOM 2011 C C . GLY A 1 292 ? -13.150 -11.215 22.968 1.00 86.00 292 GLY A C 1
ATOM 2012 O O . GLY A 1 292 ? -14.133 -10.484 23.071 1.00 86.00 292 GLY A O 1
ATOM 2013 N N . ARG A 1 293 ? -12.261 -11.362 23.954 1.00 82.50 293 ARG A N 1
ATOM 2014 C CA . ARG A 1 293 ? -12.294 -10.544 25.171 1.00 82.50 293 ARG A CA 1
ATOM 2015 C C . ARG A 1 293 ? -11.888 -9.107 24.842 1.00 82.50 293 ARG A C 1
ATOM 2017 O O . ARG A 1 293 ? -10.865 -8.895 24.195 1.00 82.50 293 ARG A O 1
ATOM 2024 N N . SER A 1 294 ? -12.660 -8.150 25.342 1.00 82.44 294 SER A N 1
ATOM 2025 C CA . SER A 1 294 ? -12.332 -6.724 25.309 1.00 82.44 294 SER A CA 1
ATOM 2026 C C . SER A 1 294 ? -11.808 -6.294 26.671 1.00 82.44 294 SER A C 1
ATOM 2028 O O . SER A 1 294 ? -12.380 -6.663 27.695 1.00 82.44 294 SER A O 1
ATOM 2030 N N . PHE A 1 295 ? -10.751 -5.490 26.684 1.00 77.31 295 PHE A N 1
ATOM 2031 C CA . PHE A 1 295 ? -10.173 -4.945 27.908 1.00 77.31 295 PHE A CA 1
ATOM 2032 C C . PHE A 1 295 ? -10.182 -3.420 27.840 1.00 77.31 295 PHE A C 1
ATOM 2034 O O . PHE A 1 295 ? -9.875 -2.839 26.801 1.00 77.31 295 PHE A O 1
ATOM 2041 N N . LEU A 1 296 ? -10.512 -2.779 28.959 1.00 77.12 296 LEU A N 1
ATOM 2042 C CA . LEU A 1 296 ? -10.280 -1.356 29.186 1.00 77.12 296 LEU A CA 1
ATOM 2043 C C . LEU A 1 296 ? -9.098 -1.244 30.152 1.00 77.12 296 LEU A C 1
ATOM 2045 O O . LEU A 1 296 ? -9.151 -1.803 31.246 1.00 77.12 296 LEU A O 1
ATOM 2049 N N . HIS A 1 297 ? -8.027 -0.566 29.745 1.00 72.19 297 HIS A N 1
ATOM 2050 C CA . HIS A 1 297 ? -6.871 -0.337 30.611 1.00 72.19 297 HIS A CA 1
ATOM 2051 C C . HIS A 1 297 ? -7.042 0.981 31.374 1.00 72.19 297 HIS A C 1
ATOM 2053 O O . HIS A 1 297 ? -7.421 1.987 30.776 1.00 72.19 297 HIS A O 1
ATOM 2059 N N . ALA A 1 298 ? -6.771 0.970 32.680 1.00 62.41 298 ALA A N 1
ATOM 2060 C CA . ALA A 1 298 ? -6.743 2.173 33.506 1.00 62.41 298 ALA A CA 1
ATOM 2061 C C . ALA A 1 298 ? -5.312 2.725 33.627 1.00 62.41 298 ALA A C 1
ATOM 2063 O O . ALA A 1 298 ? -4.371 1.933 33.646 1.00 62.41 298 ALA A O 1
ATOM 2064 N N . PRO A 1 299 ? -5.141 4.049 33.781 1.00 63.00 299 PRO A N 1
ATOM 2065 C CA . PRO A 1 299 ? -6.193 5.062 33.847 1.00 63.00 299 PRO A CA 1
ATOM 2066 C C . PRO A 1 299 ? -6.753 5.396 32.456 1.00 63.00 299 PRO A C 1
ATOM 2068 O O . PRO A 1 299 ? -6.008 5.701 31.531 1.00 63.00 299 PRO A O 1
ATOM 2071 N N . ASN A 1 300 ? -8.077 5.375 32.315 1.00 72.88 300 ASN A N 1
ATOM 2072 C CA . ASN A 1 300 ? -8.777 5.925 31.157 1.00 72.88 300 ASN A CA 1
ATOM 2073 C C . ASN A 1 300 ? -9.786 6.964 31.644 1.00 72.88 300 ASN A C 1
ATOM 2075 O O . ASN A 1 300 ? -10.988 6.746 31.646 1.00 72.88 300 ASN A O 1
ATOM 2079 N N . THR A 1 301 ? -9.290 8.095 32.130 1.00 67.06 301 THR A N 1
ATOM 2080 C CA . THR A 1 301 ? -10.129 9.168 32.670 1.00 67.06 301 THR A CA 1
ATOM 2081 C C . THR A 1 301 ? -11.141 9.650 31.620 1.00 67.06 301 THR A C 1
ATOM 2083 O O . THR A 1 301 ? -10.784 9.806 30.449 1.00 67.06 301 THR A O 1
ATOM 2086 N N . PRO A 1 302 ? -12.409 9.887 32.004 1.00 65.38 302 PRO A N 1
ATOM 2087 C CA . PRO A 1 302 ? -13.405 10.388 31.072 1.00 65.38 302 PRO A CA 1
ATOM 2088 C C . PRO A 1 302 ? -12.986 11.779 30.576 1.00 65.38 302 PRO A C 1
ATOM 2090 O O . PRO A 1 302 ? -12.407 12.551 31.348 1.00 65.38 302 PRO A O 1
ATOM 2093 N N . PRO A 1 303 ? -13.319 12.146 29.326 1.00 66.62 303 PRO A N 1
ATOM 2094 C CA . PRO A 1 303 ? -13.221 13.529 28.879 1.00 66.62 303 PRO A CA 1
ATOM 2095 C C . PRO A 1 303 ? -13.993 14.457 29.827 1.00 66.62 303 PRO A C 1
ATOM 2097 O O . PRO A 1 303 ? -14.979 14.039 30.444 1.00 66.62 303 PRO A O 1
ATOM 2100 N N . ALA A 1 304 ? -13.567 15.719 29.928 1.00 68.12 304 ALA A N 1
ATOM 2101 C CA . ALA A 1 304 ? -14.235 16.717 30.760 1.00 68.12 304 ALA A CA 1
ATOM 2102 C C . ALA A 1 304 ? -15.753 16.766 30.485 1.00 68.12 304 ALA A C 1
ATOM 2104 O O . ALA A 1 304 ? -16.208 16.553 29.356 1.00 68.12 304 ALA A O 1
ATOM 2105 N N . LEU A 1 305 ? -16.550 17.046 31.522 1.00 58.22 305 LEU A N 1
ATOM 2106 C CA . LEU A 1 305 ? -18.007 17.147 31.403 1.00 58.22 305 LEU A CA 1
ATOM 2107 C C . LEU A 1 305 ? -18.371 18.164 30.307 1.00 58.22 305 LEU A C 1
ATOM 2109 O O . LEU A 1 305 ? -18.012 19.332 30.395 1.00 58.22 305 LEU A O 1
ATOM 2113 N N . GLY A 1 306 ? -19.063 17.700 29.262 1.00 62.38 306 GLY A N 1
ATOM 2114 C CA . GLY A 1 306 ? -19.445 18.515 28.101 1.00 62.38 306 GLY A CA 1
ATOM 2115 C C . GLY A 1 306 ? -18.572 18.337 26.852 1.00 62.38 306 GLY A C 1
ATOM 2116 O O . GLY A 1 306 ? -19.052 18.651 25.767 1.00 62.38 306 GLY A O 1
ATOM 2117 N N . ALA A 1 307 ? -17.373 17.754 26.964 1.00 68.12 307 ALA A N 1
ATOM 2118 C CA . ALA A 1 307 ? -16.473 17.515 25.826 1.00 68.12 307 ALA A CA 1
ATOM 2119 C C . ALA A 1 307 ? -16.975 16.424 24.861 1.00 68.12 307 ALA A C 1
ATOM 2121 O O . ALA A 1 307 ? -16.553 16.360 23.710 1.00 68.12 307 ALA A O 1
ATOM 2122 N N . LEU A 1 308 ? -17.889 15.562 25.319 1.00 71.38 308 LEU A N 1
ATOM 2123 C CA . LEU A 1 308 ? -18.501 14.542 24.473 1.00 71.38 308 LEU A CA 1
ATOM 2124 C C . LEU A 1 308 ? -19.644 15.138 23.628 1.00 71.38 308 LEU A C 1
ATOM 2126 O O . LEU A 1 308 ? -20.505 15.839 24.185 1.00 71.38 308 LEU A O 1
ATOM 2130 N N . PRO A 1 309 ? -19.717 14.810 22.322 1.00 78.94 309 PRO A N 1
ATOM 2131 C CA . PRO A 1 309 ? -20.861 15.135 21.477 1.00 78.94 309 PRO A CA 1
ATOM 2132 C C . PRO A 1 309 ? -22.177 14.601 22.055 1.00 78.94 309 PRO A C 1
ATOM 2134 O O . PRO A 1 309 ? -22.197 13.630 22.818 1.00 78.94 309 PRO A O 1
ATOM 2137 N N . ASN A 1 310 ? -23.298 15.221 21.688 1.00 84.75 310 ASN A N 1
ATOM 2138 C CA . ASN A 1 310 ? -24.618 14.671 22.008 1.00 84.75 310 ASN A CA 1
ATOM 2139 C C . ASN A 1 310 ? -24.801 13.297 21.339 1.00 84.75 310 ASN A C 1
ATOM 2141 O O . ASN A 1 310 ? -24.147 12.999 20.342 1.00 84.75 310 ASN A O 1
ATOM 2145 N N . SER A 1 311 ? -25.686 12.466 21.893 1.00 84.94 311 SER A N 1
ATOM 2146 C CA . SER A 1 311 ? -25.913 11.080 21.443 1.00 84.94 311 SER A CA 1
ATOM 2147 C C . SER A 1 311 ? -24.696 10.154 21.604 1.00 84.94 311 SER A C 1
ATOM 2149 O O . SER A 1 311 ? -24.477 9.262 20.786 1.00 84.94 311 SER A O 1
ATOM 2151 N N . THR A 1 312 ? -23.914 10.342 22.670 1.00 82.06 312 THR A N 1
ATOM 2152 C CA . THR A 1 312 ? -22.717 9.532 22.955 1.00 82.06 312 THR A CA 1
ATOM 2153 C C . THR A 1 312 ? -22.925 8.644 24.178 1.00 82.06 312 THR A C 1
ATOM 2155 O O . THR A 1 312 ? -23.503 9.078 25.176 1.00 82.06 312 THR A O 1
ATOM 2158 N N . ILE A 1 313 ? -22.394 7.420 24.123 1.00 84.69 313 ILE A N 1
ATOM 2159 C CA . ILE A 1 313 ? -22.216 6.534 25.280 1.00 84.69 313 ILE A CA 1
ATOM 2160 C C . ILE A 1 313 ? -20.713 6.377 25.523 1.00 84.69 313 ILE A C 1
ATOM 2162 O O . ILE A 1 313 ? -19.970 6.101 24.582 1.00 84.69 313 ILE A O 1
ATOM 2166 N N . SER A 1 314 ? -20.259 6.543 26.763 1.00 82.00 314 SER A N 1
ATOM 2167 C CA . SER A 1 314 ? -18.863 6.331 27.151 1.00 82.00 314 SER A CA 1
ATOM 2168 C C . SER A 1 314 ? -18.740 5.375 28.334 1.00 82.00 314 SER A C 1
ATOM 2170 O O . SER A 1 314 ? -19.594 5.338 29.221 1.00 82.00 314 SER A O 1
ATOM 2172 N N . PHE A 1 315 ? -17.648 4.607 28.330 1.00 85.12 315 PHE A N 1
ATOM 2173 C CA . PHE A 1 315 ? -17.295 3.637 29.362 1.00 85.12 315 PHE A CA 1
ATOM 2174 C C . PHE A 1 315 ? -15.874 3.922 29.836 1.00 85.12 315 PHE A C 1
ATOM 2176 O O . PHE A 1 315 ? -14.978 4.080 29.004 1.00 85.12 315 PHE A O 1
ATOM 2183 N N . TRP A 1 316 ? -15.654 3.962 31.147 1.00 84.12 316 TRP A N 1
ATOM 2184 C CA . TRP A 1 316 ? -14.308 4.078 31.702 1.00 84.12 316 TRP A CA 1
ATOM 2185 C C . TRP A 1 316 ? -14.166 3.396 33.056 1.00 84.12 316 TRP A C 1
ATOM 2187 O O . TRP A 1 316 ? -15.144 3.164 33.764 1.00 84.12 316 TRP A O 1
ATOM 2197 N N . HIS A 1 317 ? -12.927 3.075 33.407 1.00 82.19 317 HIS A N 1
ATOM 2198 C CA . HIS A 1 317 ? -12.556 2.433 34.652 1.00 82.19 317 HIS A CA 1
ATOM 2199 C C . HIS A 1 317 ? -11.779 3.412 35.532 1.00 82.19 317 HIS A C 1
ATOM 2201 O O . HIS A 1 317 ? -10.720 3.919 35.164 1.00 82.19 317 HIS A O 1
ATOM 2207 N N . GLU A 1 318 ? -12.313 3.659 36.720 1.00 79.94 318 GLU A N 1
ATOM 2208 C CA . GLU A 1 318 ? -11.615 4.392 37.767 1.00 79.94 318 GLU A CA 1
ATOM 2209 C C . GLU A 1 318 ? -10.942 3.381 38.707 1.00 79.94 318 GLU A C 1
ATOM 2211 O O . GLU A 1 318 ? -11.655 2.578 39.320 1.00 79.94 318 GLU A O 1
ATOM 2216 N N . PRO A 1 319 ? -9.600 3.375 38.816 1.00 76.50 319 PRO A N 1
ATOM 2217 C CA . PRO A 1 319 ? -8.902 2.476 39.727 1.00 76.50 319 PRO A CA 1
ATOM 2218 C C . PRO A 1 319 ? -9.199 2.830 41.190 1.00 76.50 319 PRO A C 1
ATOM 2220 O O . PRO A 1 319 ? -9.541 3.967 41.511 1.00 76.50 319 PRO A O 1
ATOM 2223 N N . ALA A 1 320 ? -9.056 1.851 42.086 1.00 75.12 320 ALA A N 1
ATOM 2224 C CA . ALA A 1 320 ? -9.188 2.082 43.521 1.00 75.12 320 ALA A CA 1
ATOM 2225 C C . ALA A 1 320 ? -8.208 3.168 43.996 1.00 75.12 320 ALA A C 1
ATOM 2227 O O . ALA A 1 320 ? -7.032 3.161 43.620 1.00 75.12 320 ALA A O 1
ATOM 2228 N N . ALA A 1 321 ? -8.676 4.063 44.868 1.00 67.56 321 ALA A N 1
ATOM 2229 C CA . ALA A 1 321 ? -7.773 4.908 45.637 1.00 67.56 321 ALA A CA 1
ATOM 2230 C C . ALA A 1 321 ? -6.860 4.011 46.492 1.00 67.56 321 ALA A C 1
ATOM 2232 O O . ALA A 1 321 ? -7.293 2.978 47.009 1.00 67.56 321 ALA A O 1
ATOM 2233 N N . SER A 1 322 ? -5.589 4.386 46.631 1.00 58.97 322 SER A N 1
ATOM 2234 C CA . SER A 1 322 ? -4.621 3.627 47.423 1.00 58.97 322 SER A CA 1
ATOM 2235 C C . SER A 1 322 ? -5.118 3.458 48.866 1.00 58.97 322 SER A C 1
ATOM 2237 O O . SER A 1 322 ? -5.124 4.430 49.619 1.00 58.97 322 SER A O 1
ATOM 2239 N N . GLY A 1 323 ? -5.515 2.237 49.252 1.00 60.34 323 GLY A N 1
ATOM 2240 C CA . GLY A 1 323 ? -5.758 1.869 50.654 1.00 60.34 323 GLY A CA 1
ATOM 2241 C C . GLY A 1 323 ? -7.176 1.450 51.071 1.00 60.34 323 GLY A C 1
ATOM 2242 O O . GLY A 1 323 ? -7.393 1.296 52.268 1.00 60.34 323 GLY A O 1
ATOM 2243 N N . GLY A 1 324 ? -8.135 1.213 50.166 1.00 56.22 324 GLY A N 1
ATOM 2244 C CA . GLY A 1 324 ? -9.442 0.674 50.575 1.00 56.22 324 GLY A CA 1
ATOM 2245 C C . GLY A 1 324 ? -10.258 0.042 49.449 1.00 56.22 324 GLY A C 1
ATOM 2246 O O . GLY A 1 324 ? -10.243 0.525 48.322 1.00 56.22 324 GLY A O 1
ATOM 2247 N N . ALA A 1 325 ? -10.989 -1.034 49.768 1.00 56.69 325 ALA A N 1
ATOM 2248 C CA . ALA A 1 325 ? -12.084 -1.524 48.930 1.00 56.69 325 ALA A CA 1
ATOM 2249 C C . ALA A 1 325 ? -13.106 -0.388 48.721 1.00 56.69 325 ALA A C 1
ATOM 2251 O O . ALA A 1 325 ? -13.399 0.330 49.682 1.00 56.69 325 ALA A O 1
ATOM 2252 N N . PRO A 1 326 ? -13.675 -0.208 47.515 1.00 63.12 326 PRO A N 1
ATOM 2253 C CA . PRO A 1 326 ? -13.757 -1.154 46.391 1.00 63.12 326 PRO A CA 1
ATOM 2254 C C . PRO A 1 326 ? -12.539 -1.170 45.448 1.00 63.12 326 PRO A C 1
ATOM 2256 O O . PRO A 1 326 ? -11.795 -0.201 45.370 1.00 63.12 326 PRO A O 1
ATOM 2259 N N . LEU A 1 327 ? -12.394 -2.252 44.665 1.00 70.38 327 LEU A N 1
ATOM 2260 C CA . LEU A 1 327 ? -11.316 -2.511 43.682 1.00 70.38 327 LEU A CA 1
ATOM 2261 C C . LEU A 1 327 ? -11.310 -1.544 42.469 1.00 70.38 327 LEU A C 1
ATOM 2263 O O . LEU A 1 327 ? -10.669 -1.813 41.455 1.00 70.38 327 LEU A O 1
ATOM 2267 N N . GLY A 1 328 ? -12.022 -0.421 42.566 1.00 79.19 328 GLY A N 1
ATOM 2268 C CA . GLY A 1 328 ? -12.318 0.511 41.485 1.00 79.19 328 GLY A CA 1
ATOM 2269 C C . GLY A 1 328 ? -13.809 0.561 41.146 1.00 79.19 328 GLY A C 1
ATOM 2270 O O . GLY A 1 328 ? -14.654 -0.068 41.798 1.00 79.19 328 GLY A O 1
ATOM 2271 N N . ARG A 1 329 ? -14.151 1.349 40.124 1.00 83.00 329 ARG A N 1
ATOM 2272 C CA . ARG A 1 329 ? -15.521 1.503 39.611 1.00 83.00 329 ARG A CA 1
ATOM 2273 C C . ARG A 1 329 ? -15.521 1.468 38.087 1.00 83.00 329 ARG A C 1
ATOM 2275 O O . ARG A 1 329 ? -14.720 2.149 37.448 1.00 83.00 329 ARG A O 1
ATOM 2282 N N . LEU A 1 330 ? -16.458 0.720 37.505 1.00 85.25 330 LEU A N 1
ATOM 2283 C CA . LEU A 1 330 ? -16.812 0.880 36.095 1.00 85.25 330 LEU A CA 1
ATOM 2284 C C . LEU A 1 330 ? -17.869 1.974 35.990 1.00 85.25 330 LEU A C 1
ATOM 2286 O O . LEU A 1 330 ? -18.927 1.894 36.613 1.00 85.25 330 LEU A O 1
ATOM 2290 N N . HIS A 1 331 ? -17.594 2.978 35.174 1.00 85.00 331 HIS A N 1
ATOM 2291 C CA . HIS A 1 331 ? -18.509 4.071 34.904 1.00 85.00 331 HIS A CA 1
ATOM 2292 C C . HIS A 1 331 ? -19.074 3.964 33.498 1.00 85.00 331 HIS A C 1
ATOM 2294 O O . HIS A 1 331 ? -18.354 3.663 32.544 1.00 85.00 331 HIS A O 1
ATOM 2300 N N . VAL A 1 332 ? -20.365 4.263 33.386 1.00 88.06 332 VAL A N 1
ATOM 2301 C CA . VAL A 1 332 ? -21.082 4.407 32.122 1.00 88.06 332 VAL A CA 1
ATOM 2302 C C . VAL A 1 332 ? -21.752 5.770 32.116 1.00 88.06 332 VAL A C 1
ATOM 2304 O O . VAL A 1 332 ? -22.448 6.127 33.070 1.00 88.06 332 VAL A O 1
ATOM 2307 N N . GLN A 1 333 ? -21.565 6.530 31.042 1.00 86.25 333 GLN A N 1
ATOM 2308 C CA . GLN A 1 333 ? -22.250 7.801 30.841 1.00 86.25 333 GLN A CA 1
ATOM 2309 C C . GLN A 1 333 ? -22.952 7.8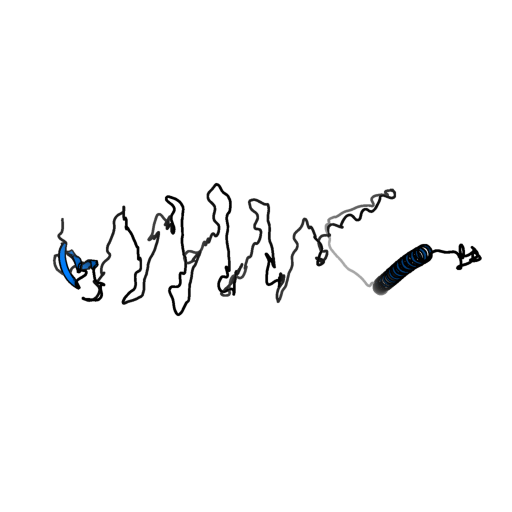22 29.494 1.00 86.25 333 GLN A C 1
ATOM 2311 O O . GLN A 1 333 ? -22.380 7.438 28.479 1.00 86.25 333 GLN A O 1
ATOM 2316 N N . ILE A 1 334 ? -24.184 8.317 29.493 1.00 86.25 334 ILE A N 1
ATOM 2317 C CA . ILE A 1 334 ? -24.997 8.505 28.297 1.00 86.25 334 ILE A CA 1
ATOM 2318 C C . ILE A 1 334 ? -25.326 9.988 28.199 1.00 86.25 334 ILE A C 1
ATOM 2320 O O . ILE A 1 334 ? -25.880 10.564 29.135 1.00 86.25 334 ILE A O 1
ATOM 2324 N N . LYS A 1 335 ? -24.990 10.607 27.069 1.00 85.44 335 LYS A N 1
ATOM 2325 C CA . LYS A 1 335 ? -25.423 11.960 26.721 1.00 85.44 335 LYS A CA 1
ATOM 2326 C C . LYS A 1 335 ? -26.474 11.855 25.627 1.00 85.44 335 LYS A C 1
ATOM 2328 O O . LYS A 1 335 ? -26.174 11.358 24.544 1.00 85.44 335 LYS A O 1
ATOM 2333 N N . THR A 1 336 ? -27.697 12.296 25.895 1.00 87.62 336 THR A N 1
ATOM 2334 C CA . THR A 1 336 ? -28.790 12.227 24.915 1.00 87.62 336 THR A CA 1
ATOM 2335 C C . THR A 1 336 ? -28.607 13.251 23.798 1.00 87.62 336 THR A C 1
ATOM 2337 O O . THR A 1 336 ? -27.745 14.133 23.868 1.00 87.62 336 THR A O 1
ATOM 2340 N N . SER A 1 337 ? -29.437 13.158 22.760 1.00 89.00 337 SER A N 1
ATOM 2341 C CA . SER A 1 337 ? -29.517 14.161 21.692 1.00 89.00 337 SER A CA 1
ATOM 2342 C C . SER A 1 337 ? -29.862 15.558 22.228 1.00 89.00 337 SER A C 1
ATOM 2344 O O . SER A 1 337 ? -29.318 16.548 21.742 1.00 89.00 337 SER A O 1
ATOM 2346 N N . ALA A 1 338 ? -30.688 15.628 23.279 1.00 88.62 338 ALA A N 1
ATOM 2347 C CA . ALA A 1 338 ? -31.067 16.853 23.987 1.00 88.62 338 ALA A CA 1
ATOM 2348 C C . ALA A 1 338 ? -29.996 17.358 24.977 1.00 88.62 338 ALA A C 1
ATOM 2350 O O . ALA A 1 338 ? -30.227 18.323 25.700 1.00 88.62 338 ALA A O 1
ATOM 2351 N N . GLY A 1 339 ? -28.831 16.703 25.048 1.00 83.31 339 GLY A N 1
ATOM 2352 C CA . GLY A 1 339 ? -27.724 17.104 25.919 1.00 83.31 339 GLY A CA 1
ATOM 2353 C C . GLY A 1 339 ? -27.876 16.696 27.388 1.00 83.31 339 GLY A C 1
ATOM 2354 O O . GLY A 1 339 ? -27.005 17.025 28.191 1.00 83.31 339 GLY A O 1
ATOM 2355 N N . GLN A 1 340 ? -28.928 15.952 27.747 1.00 87.88 340 GLN A N 1
ATOM 2356 C CA . GLN A 1 340 ? -29.100 15.420 29.102 1.00 87.88 340 GLN A CA 1
ATOM 2357 C C . GLN A 1 340 ? -28.055 14.337 29.374 1.00 87.88 340 GLN A C 1
ATOM 2359 O O . GLN A 1 340 ? -27.784 13.501 28.509 1.00 87.88 340 GLN A O 1
ATOM 2364 N N . VAL A 1 341 ? -27.476 14.344 30.575 1.00 85.50 341 VAL A N 1
ATOM 2365 C CA . VAL A 1 341 ? -26.416 13.412 30.974 1.00 85.50 341 VAL A CA 1
ATOM 2366 C C . VAL A 1 341 ? -26.939 12.453 32.035 1.00 85.50 341 VAL A C 1
ATOM 2368 O O . VAL A 1 341 ? -27.390 12.877 33.094 1.00 85.50 341 VAL A O 1
ATOM 2371 N N . PHE A 1 342 ? -26.811 11.158 31.767 1.00 86.19 342 PHE A N 1
ATOM 2372 C CA . PHE A 1 342 ? -27.093 10.076 32.704 1.00 86.19 342 PHE A CA 1
ATOM 2373 C C . PHE A 1 342 ? -25.788 9.365 33.039 1.00 86.19 342 PHE A C 1
ATOM 2375 O O . PHE A 1 342 ? -24.993 9.083 32.140 1.00 86.19 342 PHE A O 1
ATOM 2382 N N . ARG A 1 343 ? -25.556 9.069 34.319 1.00 85.19 343 ARG A N 1
ATOM 2383 C CA . ARG A 1 343 ? -24.361 8.356 34.777 1.00 85.19 343 ARG A CA 1
ATOM 2384 C C . ARG A 1 343 ? -24.756 7.204 35.688 1.00 85.19 343 ARG A C 1
ATOM 2386 O O . ARG A 1 343 ? -25.551 7.383 36.605 1.00 85.19 343 ARG A O 1
ATOM 2393 N N . ALA A 1 344 ? -24.153 6.049 35.445 1.00 87.25 344 ALA A N 1
ATOM 2394 C CA . ALA A 1 344 ? -24.203 4.897 36.326 1.00 87.25 344 ALA A CA 1
ATOM 2395 C C . ALA A 1 344 ? -22.775 4.476 36.672 1.00 87.25 344 ALA A C 1
ATOM 2397 O O . ALA A 1 344 ? -21.876 4.527 35.830 1.00 87.25 344 ALA A O 1
ATOM 2398 N N . SER A 1 345 ? -22.571 4.052 37.914 1.00 85.56 345 SER A N 1
ATOM 2399 C CA . SER A 1 345 ? -21.271 3.595 38.390 1.00 85.56 345 SER A CA 1
ATOM 2400 C C . SER A 1 345 ? -21.449 2.284 39.135 1.00 85.56 345 SER A C 1
ATOM 2402 O O . SER A 1 345 ? -22.178 2.226 40.126 1.00 85.56 345 SER A O 1
ATOM 2404 N N . ILE A 1 346 ? -20.764 1.249 38.668 1.00 86.56 346 ILE A N 1
ATOM 2405 C CA . ILE A 1 346 ? -20.825 -0.100 39.219 1.00 86.56 346 ILE A CA 1
ATOM 2406 C C . ILE A 1 346 ? -19.561 -0.305 40.066 1.00 86.56 346 ILE A C 1
ATOM 2408 O O . ILE A 1 346 ? -18.456 -0.236 39.516 1.00 86.56 346 ILE A O 1
ATOM 2412 N N . PRO A 1 347 ? -19.680 -0.501 41.394 1.00 83.56 347 PRO A N 1
ATOM 2413 C CA . PRO A 1 347 ? -18.530 -0.825 42.229 1.00 83.56 347 PRO A CA 1
ATOM 2414 C C . PRO A 1 347 ? -17.990 -2.206 41.857 1.00 83.56 347 PRO A C 1
ATOM 2416 O O . PRO A 1 347 ? -18.758 -3.156 41.703 1.00 83.56 347 PRO A O 1
ATOM 2419 N N . LEU A 1 348 ? -16.670 -2.319 41.731 1.00 80.31 348 LEU A N 1
ATOM 2420 C CA . LEU A 1 348 ? -16.017 -3.608 41.543 1.00 80.31 348 LEU A CA 1
ATOM 2421 C C . LEU A 1 348 ? -15.827 -4.264 42.912 1.00 80.31 348 LEU A C 1
ATOM 2423 O O . LEU A 1 348 ? -15.103 -3.750 43.771 1.00 80.31 348 LEU A O 1
ATOM 2427 N N . VAL A 1 349 ? -16.518 -5.382 43.114 1.00 78.12 349 VAL A N 1
ATOM 2428 C CA . VAL A 1 349 ? -16.422 -6.219 44.313 1.00 78.12 349 VAL A CA 1
ATOM 2429 C C . VAL A 1 349 ? -15.592 -7.459 44.004 1.00 78.12 349 VAL A C 1
ATOM 2431 O O . VAL A 1 349 ? -15.543 -7.904 42.857 1.00 78.12 349 VAL A O 1
ATOM 2434 N N . ASN A 1 350 ? -14.914 -7.993 45.019 1.00 68.25 350 ASN A N 1
ATOM 2435 C CA . ASN A 1 350 ? -14.280 -9.301 44.891 1.00 68.25 350 ASN A CA 1
ATOM 2436 C C . ASN A 1 350 ? -15.394 -10.350 44.686 1.00 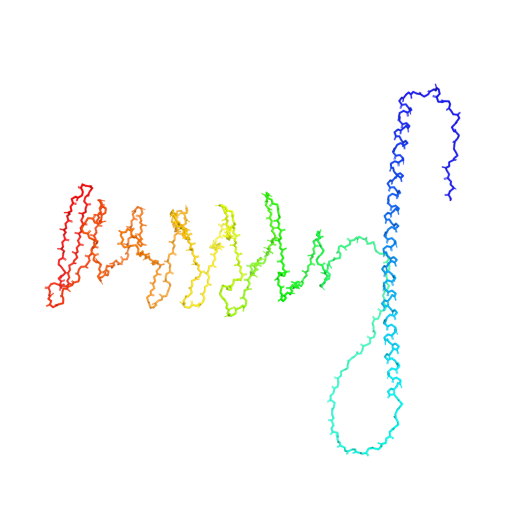68.25 350 ASN A C 1
ATOM 2438 O O . ASN A 1 350 ? -16.426 -10.222 45.353 1.00 68.25 350 ASN A O 1
ATOM 2442 N N . PRO A 1 351 ? -15.231 -11.308 43.758 1.00 62.09 351 PRO A N 1
ATOM 2443 C CA . PRO A 1 351 ? -16.189 -12.394 43.583 1.00 62.09 351 PRO A CA 1
ATOM 2444 C C . PRO A 1 351 ? -16.333 -13.254 44.843 1.00 62.09 351 PRO A C 1
ATOM 2446 O O . PRO A 1 351 ? -15.360 -13.331 45.632 1.00 62.09 351 PRO A O 1
#

Mean predicted aligned error: 20.59 Å

Nearest PDB structures (foldseek):
  2c3f-assembly1_A  TM=2.926E-01  e=3.205E+00  Streptococcus pyogenes

Radius of gyration: 43.98 Å; Cα contacts (8 Å, |Δi|>4): 214; chains: 1; bounding box: 114×49×140 Å

Sequence (351 aa):
MTAAFTEPCSGSIAAMSVEALWQHVQTLAATCAAWHADRQHLATLTAECAALRAELTEVRRHIAAIEAENRALRHASAAGAATPAAAMPHPTSPARPARRAALAGMLGVAAGLALVPRAAAAASGDPVRAGQSVGCTGTTQITTTTGTGLRGRATATSGDVMGLHGVTASPGGAGVFGVNMASTGVPANGVVGQSLSTHGVGVYGVAATATGPTIGVRGRTNSPTSTAVKGEAVTNEGSAIGVSGESSAPGGYGVFGYAKATAGVNYGVYGRSDSPTTGWAVWAQGRLRVTGRSFLHAPNTPPALGALPNSTISFWHEPAASGGAPLGRLHVQIKTSAGQVFRASIPLVNP

Solvent-accessible surface area (backbone atoms only — not comparable to full-atom values): 24450 Å² total; per-residue (Å²): 134,91,81,90,90,85,78,82,93,80,72,74,79,89,77,63,54,72,66,61,52,50,53,52,53,52,51,51,52,51,53,52,52,51,52,52,51,54,52,50,52,53,51,51,53,52,52,52,55,52,52,54,51,53,53,52,52,52,54,51,51,52,52,54,51,54,53,51,53,54,49,53,54,51,53,55,58,58,62,71,70,74,73,85,89,82,84,86,83,90,89,85,88,89,87,87,87,90,81,90,78,88,83,90,83,80,89,84,90,81,80,96,70,87,82,68,86,68,76,76,67,50,58,95,85,59,78,89,58,88,97,60,93,76,62,71,97,68,90,86,82,78,87,61,96,67,89,79,70,79,83,57,82,64,83,74,92,66,79,99,77,70,40,76,84,58,81,57,90,49,97,86,54,67,40,74,83,59,78,53,87,68,92,67,72,89,86,72,69,38,72,85,57,79,49,91,51,100,85,47,73,38,77,86,56,80,52,85,64,95,67,76,95,68,71,40,75,82,62,78,72,89,56,98,88,64,78,47,74,83,57,78,53,93,63,99,69,82,90,68,70,39,75,87,55,80,51,91,50,94,92,50,62,39,75,84,56,80,54,80,71,92,67,80,94,74,64,42,76,86,64,76,49,87,50,92,82,84,48,63,42,77,83,84,90,79,88,88,83,79,91,70,91,84,84,85,71,71,86,39,77,75,75,59,94,78,69,65,62,60,63,36,77,49,76,35,44,46,72,42,65,95,87,54,88,49,76,17,32,46,37,40,38,39,27,36,78,88,63,51,78,47,77,51,74,47,73,38,70,85,132

Secondary structure (DSSP, 8-state):
----------S-GGG--HHHHHHHHHHHHHHHHHHHHHHHHHHHHHHHHHHHHHHHHHHHHHHHHHHHHHHHHHHHHHHTT------------------------------------------TT----TTS----SS------SSS-S-------SSSS--S------STT--S-------SSSS---S------STT--S-------SSS---S------STT--S-------SSS---S------STT--SS------SSS---SS------TTT--SS--SS-----S----PSP-PPPPTT-SPTTEEEEEEEEPPTTSSS-EEEEEEEE-TT--EEEEEEE----

pLDDT: mean 70.38, std 16.85, range [25.72, 89.62]